Protein AF-A0A511J8F6-F1 (afdb_monomer)

Structure (mmCIF, N/CA/C/O backbone):
data_AF-A0A511J8F6-F1
#
_entry.id   AF-A0A511J8F6-F1
#
loop_
_atom_site.group_PDB
_atom_site.id
_atom_site.type_symbol
_atom_site.label_atom_id
_atom_site.label_alt_id
_atom_site.label_comp_id
_atom_site.label_asym_id
_atom_site.label_entity_id
_atom_site.label_seq_id
_atom_site.pdbx_PDB_ins_code
_atom_site.Cartn_x
_atom_site.Cartn_y
_atom_site.Cartn_z
_atom_site.occupancy
_atom_site.B_iso_or_equiv
_atom_site.auth_seq_id
_atom_site.auth_comp_id
_atom_site.auth_asym_id
_atom_site.auth_atom_id
_atom_site.pdbx_PDB_model_num
ATOM 1 N N . MET A 1 1 ? -15.515 4.025 12.136 1.00 86.12 1 MET A N 1
ATOM 2 C CA . MET A 1 1 ? -15.055 2.941 11.251 1.00 86.12 1 MET A CA 1
ATOM 3 C C . MET A 1 1 ? -13.794 3.405 10.542 1.00 86.12 1 MET A C 1
ATOM 5 O O . MET A 1 1 ? -13.725 4.585 10.221 1.00 86.12 1 MET A O 1
ATOM 9 N N . LEU A 1 2 ? -12.827 2.516 10.337 1.00 92.25 2 LEU A N 1
ATOM 10 C CA . LEU A 1 2 ? -11.673 2.694 9.448 1.00 92.25 2 LEU A CA 1
ATOM 11 C C . LEU A 1 2 ? -11.757 1.594 8.389 1.00 92.25 2 LEU A C 1
ATOM 13 O O . LEU A 1 2 ? -12.014 0.447 8.757 1.00 92.25 2 LEU A O 1
ATOM 17 N N . SER A 1 3 ? -11.503 1.939 7.130 1.00 95.31 3 SER A N 1
ATOM 18 C CA . SER A 1 3 ? -11.359 0.979 6.032 1.00 95.31 3 SER A CA 1
ATOM 19 C C . SER A 1 3 ? -10.004 1.189 5.370 1.00 95.31 3 SER A C 1
ATOM 21 O O . SER A 1 3 ? -9.619 2.326 5.103 1.00 95.31 3 SER A O 1
ATOM 23 N N . ALA A 1 4 ? -9.272 0.117 5.098 1.00 97.75 4 ALA A N 1
ATOM 24 C CA . ALA A 1 4 ? -7.978 0.180 4.443 1.00 97.75 4 ALA A CA 1
ATOM 25 C C . ALA A 1 4 ? -7.857 -0.888 3.356 1.00 97.75 4 ALA A C 1
ATOM 27 O O . ALA A 1 4 ? -8.211 -2.044 3.581 1.00 97.75 4 ALA A O 1
ATOM 28 N N . ALA A 1 5 ? -7.321 -0.509 2.199 1.00 98.56 5 ALA A N 1
ATOM 29 C CA . ALA A 1 5 ? -6.838 -1.435 1.185 1.00 98.56 5 ALA A CA 1
ATOM 30 C C . ALA A 1 5 ? -5.323 -1.587 1.332 1.00 98.56 5 ALA A C 1
ATOM 32 O O . ALA A 1 5 ? -4.606 -0.589 1.372 1.00 98.56 5 ALA A O 1
ATOM 33 N N . LEU A 1 6 ? -4.843 -2.823 1.398 1.00 98.75 6 LEU A N 1
ATOM 34 C CA . LEU A 1 6 ? -3.432 -3.170 1.316 1.00 98.75 6 LEU A CA 1
ATOM 35 C C . LEU A 1 6 ? -3.162 -3.537 -0.139 1.00 98.75 6 LEU A C 1
ATOM 37 O O . LEU A 1 6 ? -3.801 -4.451 -0.667 1.00 98.75 6 LEU A O 1
ATOM 41 N N . VAL A 1 7 ? -2.263 -2.809 -0.797 1.00 98.69 7 VAL A N 1
ATOM 42 C CA . VAL A 1 7 ? -1.955 -3.025 -2.215 1.00 98.69 7 VAL A CA 1
ATOM 43 C C . VAL A 1 7 ? -0.445 -3.098 -2.447 1.00 98.69 7 VAL A C 1
ATOM 45 O O . VAL A 1 7 ? 0.303 -2.342 -1.828 1.00 98.69 7 VAL A O 1
ATOM 48 N N . PRO A 1 8 ? 0.033 -3.964 -3.351 1.00 98.25 8 PRO A N 1
ATOM 49 C CA . PRO A 1 8 ? 1.450 -4.011 -3.698 1.00 98.25 8 PRO A CA 1
ATOM 50 C C . PRO A 1 8 ? 1.924 -2.725 -4.392 1.00 98.25 8 PRO A C 1
ATOM 52 O O . PRO A 1 8 ? 1.169 -2.076 -5.112 1.00 98.25 8 PRO A O 1
ATOM 55 N N . ASP A 1 9 ? 3.206 -2.399 -4.251 1.00 97.56 9 ASP A N 1
ATOM 56 C CA . ASP A 1 9 ? 3.873 -1.257 -4.898 1.00 97.56 9 ASP A CA 1
ATOM 57 C C . ASP A 1 9 ? 4.414 -1.556 -6.311 1.00 97.56 9 ASP A C 1
ATOM 59 O O . ASP A 1 9 ? 5.066 -0.712 -6.928 1.00 97.56 9 ASP A O 1
ATOM 63 N N . THR A 1 10 ? 4.162 -2.754 -6.844 1.00 97.25 10 THR A N 1
ATOM 64 C CA . THR A 1 10 ? 4.703 -3.173 -8.142 1.00 97.25 10 THR A CA 1
ATOM 65 C C . THR A 1 10 ? 4.011 -2.481 -9.316 1.00 97.25 10 THR A C 1
ATOM 67 O O . THR A 1 10 ? 2.787 -2.493 -9.453 1.00 97.25 10 THR A O 1
ATOM 70 N N . ALA A 1 11 ? 4.810 -1.953 -10.246 1.00 97.50 11 ALA A N 1
ATOM 71 C CA . ALA A 1 11 ? 4.315 -1.381 -11.497 1.00 97.50 11 ALA A CA 1
ATOM 72 C C . ALA A 1 11 ? 3.522 -2.399 -12.343 1.00 97.50 11 ALA A C 1
ATOM 74 O O . ALA A 1 11 ? 2.705 -2.004 -13.169 1.00 97.50 11 ALA A O 1
ATOM 75 N N . LEU A 1 12 ? 3.699 -3.709 -12.119 1.00 96.88 12 LEU A N 1
ATOM 76 C CA . LEU A 1 12 ? 2.975 -4.771 -12.831 1.00 96.88 12 LEU A CA 1
ATOM 77 C C . LEU A 1 12 ? 1.450 -4.730 -12.622 1.00 96.88 12 LEU A C 1
ATOM 79 O O . LEU A 1 12 ? 0.716 -5.354 -13.393 1.00 96.88 12 LEU A O 1
ATOM 83 N N . LEU A 1 13 ? 0.968 -3.986 -11.619 1.00 97.69 13 LEU A N 1
ATOM 84 C CA . LEU A 1 13 ? -0.462 -3.736 -11.429 1.00 97.69 13 LEU A CA 1
ATOM 85 C C . LEU A 1 13 ? -1.040 -2.740 -12.441 1.00 97.69 13 LEU A C 1
ATOM 87 O O . LEU A 1 13 ? -2.256 -2.641 -12.546 1.00 97.69 13 LEU A O 1
ATOM 91 N N . VAL A 1 14 ? -0.218 -2.022 -13.208 1.00 97.75 14 VAL A N 1
ATOM 92 C CA . VAL A 1 14 ? -0.706 -1.098 -14.238 1.00 97.75 14 VAL A CA 1
ATOM 93 C C . VAL A 1 14 ? -0.736 -1.811 -15.597 1.00 97.75 14 VAL A C 1
ATOM 95 O O . VAL A 1 14 ? 0.288 -2.347 -16.038 1.00 97.75 14 VAL A O 1
ATOM 98 N N . PRO A 1 15 ? -1.894 -1.851 -16.290 1.00 95.94 15 PRO A N 1
ATOM 99 C CA . PRO A 1 15 ? -1.992 -2.452 -17.617 1.00 95.94 15 PRO A CA 1
ATOM 100 C C . PRO A 1 15 ? -0.935 -1.902 -18.587 1.00 95.94 15 PRO A C 1
ATOM 102 O O . PRO A 1 15 ? -0.678 -0.701 -18.618 1.00 95.94 15 PRO A O 1
ATOM 105 N N . GLY A 1 16 ? -0.333 -2.776 -19.396 1.00 94.94 16 GLY A N 1
ATOM 106 C CA . GLY A 1 16 ? 0.710 -2.427 -20.374 1.00 94.94 16 GLY A CA 1
ATOM 107 C C . GLY A 1 16 ? 2.152 -2.506 -19.853 1.00 94.94 16 GLY A C 1
ATOM 108 O O . GLY A 1 16 ? 3.064 -2.687 -20.655 1.00 94.94 16 GLY A O 1
ATOM 109 N N . VAL A 1 17 ? 2.385 -2.487 -18.532 1.00 96.06 17 VAL A N 1
ATOM 110 C CA . VAL A 1 17 ? 3.753 -2.527 -17.965 1.00 96.06 17 VAL A CA 1
ATOM 111 C C . VAL A 1 17 ? 4.503 -3.823 -18.294 1.00 96.06 17 VAL A C 1
ATOM 113 O O . VAL A 1 17 ? 5.703 -3.792 -18.545 1.00 96.06 17 VAL A O 1
ATOM 116 N N . SER A 1 18 ? 3.809 -4.964 -18.344 1.00 93.31 18 SER A N 1
ATOM 117 C CA . SER A 1 18 ? 4.392 -6.260 -18.746 1.00 93.31 18 SER A CA 1
ATOM 118 C C . SER A 1 18 ? 4.279 -6.542 -20.256 1.00 93.31 18 SER A C 1
ATOM 120 O O . SER A 1 18 ? 4.495 -7.669 -20.712 1.00 93.31 18 SER A O 1
ATOM 122 N N . GLY A 1 19 ? 3.980 -5.514 -21.059 1.00 91.31 19 GLY A N 1
ATOM 123 C CA . GLY A 1 19 ? 3.779 -5.640 -22.499 1.00 91.31 19 GLY A CA 1
ATOM 124 C C . GLY A 1 19 ? 2.551 -6.490 -22.829 1.00 91.31 19 GLY A C 1
ATOM 125 O O . GLY A 1 19 ? 1.468 -6.263 -22.296 1.00 91.31 19 GLY A O 1
ATOM 126 N N . ALA A 1 20 ? 2.717 -7.465 -23.729 1.00 86.38 20 ALA A N 1
ATOM 127 C CA . ALA A 1 20 ? 1.633 -8.362 -24.142 1.00 86.38 20 ALA A CA 1
ATOM 128 C C . ALA A 1 20 ? 1.289 -9.433 -23.090 1.00 86.38 20 ALA A C 1
ATOM 130 O O . ALA A 1 20 ? 0.185 -9.975 -23.104 1.00 86.38 20 ALA A O 1
ATOM 131 N N . ALA A 1 21 ? 2.223 -9.756 -22.191 1.00 85.00 21 ALA A N 1
ATOM 132 C CA . ALA A 1 21 ? 1.951 -10.644 -21.070 1.00 85.00 21 ALA A CA 1
ATOM 133 C C . ALA A 1 21 ? 1.271 -9.852 -19.946 1.00 85.00 21 ALA A C 1
ATOM 135 O O . ALA A 1 21 ? 1.617 -8.703 -19.707 1.00 85.00 21 ALA A O 1
ATOM 136 N N . SER A 1 22 ? 0.337 -10.470 -19.219 1.00 86.38 22 SER A N 1
ATOM 137 C CA . SER A 1 22 ? -0.228 -9.892 -17.992 1.00 86.38 22 SER A CA 1
ATOM 138 C C . SER A 1 22 ? 0.291 -10.667 -16.783 1.00 86.38 22 SER A C 1
ATOM 140 O O . SER A 1 22 ? -0.457 -11.414 -16.157 1.00 86.38 22 SER A O 1
ATOM 142 N N . ALA A 1 23 ? 1.580 -10.496 -16.471 1.00 90.25 23 ALA A N 1
ATOM 143 C CA . ALA A 1 23 ? 2.304 -11.302 -15.477 1.00 90.25 23 ALA A CA 1
ATOM 144 C C . ALA A 1 23 ? 1.718 -11.244 -14.050 1.00 90.25 23 ALA A C 1
ATOM 146 O O . ALA A 1 23 ? 1.951 -12.153 -13.265 1.00 90.25 23 ALA A O 1
ATOM 147 N N . ALA A 1 24 ? 0.948 -10.197 -13.733 1.00 95.38 24 ALA A N 1
ATOM 148 C CA . ALA A 1 24 ? 0.309 -9.980 -12.434 1.00 95.38 24 ALA A CA 1
ATOM 149 C C . ALA A 1 24 ? -1.211 -9.739 -12.573 1.00 95.38 24 ALA A C 1
ATOM 151 O O . ALA A 1 24 ? -1.767 -8.877 -11.895 1.00 95.38 24 ALA A O 1
ATOM 152 N N . ALA A 1 25 ? -1.882 -10.426 -13.511 1.00 95.44 25 ALA A N 1
ATOM 153 C CA . ALA A 1 25 ? -3.313 -10.218 -13.782 1.00 95.44 25 ALA A CA 1
ATOM 154 C C . ALA A 1 25 ? -4.187 -10.413 -12.531 1.00 95.44 25 ALA A C 1
ATOM 156 O O . ALA A 1 25 ? -4.994 -9.542 -12.204 1.00 95.44 25 ALA A O 1
ATOM 157 N N . ASP A 1 26 ? -3.983 -11.527 -11.828 1.00 96.44 26 ASP A N 1
ATOM 158 C CA . ASP A 1 26 ? -4.778 -11.912 -10.659 1.00 96.44 26 ASP A CA 1
ATOM 159 C C . ASP A 1 26 ? -4.472 -11.011 -9.457 1.00 96.44 26 ASP A C 1
ATOM 161 O O . ASP A 1 26 ? -5.385 -10.552 -8.762 1.00 96.44 26 ASP A O 1
ATOM 165 N N . LEU A 1 27 ? -3.194 -10.669 -9.260 1.00 97.69 27 LEU A N 1
ATOM 166 C CA . LEU A 1 27 ? -2.770 -9.697 -8.257 1.00 97.69 27 LEU A CA 1
ATOM 167 C C . LEU A 1 27 ? -3.390 -8.312 -8.504 1.00 97.69 27 LEU A C 1
ATOM 169 O O . LEU A 1 27 ? -3.915 -7.704 -7.573 1.00 97.69 27 LEU A O 1
ATOM 173 N N . ARG A 1 28 ? -3.400 -7.831 -9.757 1.00 97.81 28 ARG A N 1
ATOM 174 C CA . ARG A 1 28 ? -4.054 -6.569 -10.149 1.00 97.81 28 ARG A CA 1
ATOM 175 C C . ARG A 1 28 ? -5.551 -6.606 -9.872 1.00 97.81 28 ARG A C 1
ATOM 177 O O . ARG A 1 28 ? -6.076 -5.668 -9.278 1.00 97.81 28 ARG A O 1
ATOM 184 N N . ALA A 1 29 ? -6.230 -7.680 -10.273 1.00 97.75 29 ALA A N 1
ATOM 185 C CA . ALA A 1 29 ? -7.664 -7.835 -10.046 1.00 97.75 29 ALA A CA 1
ATOM 186 C C . ALA A 1 29 ? -8.007 -7.799 -8.548 1.00 97.75 29 ALA A C 1
ATOM 188 O O . ALA A 1 29 ? -8.951 -7.117 -8.149 1.00 97.75 29 ALA A O 1
ATOM 189 N N . ALA A 1 30 ? -7.211 -8.463 -7.706 1.00 98.00 30 ALA A N 1
ATOM 190 C CA . ALA A 1 30 ? -7.412 -8.425 -6.261 1.00 98.00 30 ALA A CA 1
ATOM 191 C C . ALA A 1 30 ? -7.067 -7.073 -5.631 1.00 98.00 30 ALA A C 1
ATOM 193 O O . ALA A 1 30 ? -7.789 -6.635 -4.741 1.00 98.00 30 ALA A O 1
ATOM 194 N N . ALA A 1 31 ? -6.018 -6.387 -6.095 1.00 98.50 31 ALA A N 1
ATOM 195 C CA . ALA A 1 31 ? -5.684 -5.049 -5.609 1.00 98.50 31 ALA A CA 1
ATOM 196 C C . ALA A 1 31 ? -6.812 -4.058 -5.921 1.00 98.50 31 ALA A C 1
ATOM 198 O O . ALA A 1 31 ? -7.248 -3.311 -5.048 1.00 98.50 31 ALA A O 1
ATOM 199 N N . LEU A 1 32 ? -7.357 -4.114 -7.138 1.00 98.19 32 LEU A N 1
ATOM 200 C CA . LEU A 1 32 ? -8.510 -3.311 -7.529 1.00 98.19 32 LEU A CA 1
ATOM 201 C C . LEU A 1 32 ? -9.757 -3.641 -6.699 1.00 98.19 32 LEU A C 1
ATOM 203 O O . LEU A 1 32 ? -10.463 -2.731 -6.263 1.00 98.19 32 LEU A O 1
ATOM 207 N N . ALA A 1 33 ? -10.033 -4.928 -6.467 1.00 97.31 33 ALA A N 1
ATOM 208 C CA . ALA A 1 33 ? -11.146 -5.353 -5.623 1.00 97.31 33 ALA A CA 1
ATOM 209 C C . ALA A 1 33 ? -10.994 -4.824 -4.188 1.00 97.31 33 ALA A C 1
ATOM 211 O O . ALA A 1 33 ? -11.945 -4.265 -3.648 1.00 97.31 33 ALA A O 1
ATOM 212 N N . ALA A 1 34 ? -9.793 -4.909 -3.611 1.00 97.62 34 ALA A N 1
ATOM 213 C CA . ALA A 1 34 ? -9.499 -4.379 -2.284 1.00 97.62 34 ALA A CA 1
ATOM 214 C C . ALA A 1 34 ? -9.723 -2.860 -2.197 1.00 97.62 34 ALA A C 1
ATOM 216 O O . ALA A 1 34 ? -10.378 -2.392 -1.266 1.00 97.62 34 ALA A O 1
ATOM 217 N N . VAL A 1 35 ? -9.251 -2.092 -3.188 1.00 97.56 35 VAL A N 1
ATOM 218 C CA . VAL A 1 35 ? -9.487 -0.638 -3.255 1.00 97.56 35 VAL A CA 1
ATOM 219 C C . VAL A 1 35 ? -10.983 -0.327 -3.341 1.00 97.56 35 VAL A C 1
ATOM 221 O O . VAL A 1 35 ? -11.481 0.495 -2.572 1.00 97.56 35 VAL A O 1
ATOM 224 N N . ARG A 1 36 ? -11.730 -1.015 -4.215 1.00 95.62 36 ARG A N 1
ATOM 225 C CA . ARG A 1 36 ? -13.188 -0.833 -4.337 1.00 95.62 36 ARG A CA 1
ATOM 226 C C . ARG A 1 36 ? -13.909 -1.129 -3.024 1.00 95.62 36 ARG A C 1
ATOM 228 O O . ARG A 1 36 ? -14.751 -0.335 -2.610 1.00 95.62 36 ARG A O 1
ATOM 235 N N . THR A 1 37 ? -13.560 -2.225 -2.356 1.00 93.62 37 THR A N 1
ATOM 236 C CA . THR A 1 37 ? -14.131 -2.592 -1.054 1.00 93.62 37 THR A CA 1
ATOM 237 C C . THR A 1 37 ? -13.821 -1.538 0.008 1.00 93.62 37 THR A C 1
ATOM 239 O O . THR A 1 37 ? -14.732 -1.087 0.699 1.00 93.62 37 THR A O 1
ATOM 242 N N . ALA A 1 38 ? -12.573 -1.072 0.110 1.00 94.25 38 ALA A N 1
ATOM 243 C CA . ALA A 1 38 ? -12.190 -0.071 1.106 1.00 94.25 38 ALA A CA 1
ATOM 244 C C . ALA A 1 38 ? -12.919 1.270 0.911 1.00 94.25 38 ALA A C 1
ATOM 246 O O . ALA A 1 38 ? -13.361 1.873 1.890 1.00 94.25 38 ALA A O 1
ATOM 247 N N . ILE A 1 39 ? -13.088 1.713 -0.340 1.00 92.25 39 ILE A N 1
ATOM 248 C CA . ILE A 1 39 ? -13.770 2.973 -0.675 1.00 92.25 39 ILE A CA 1
ATOM 249 C C . ILE A 1 39 ? -15.276 2.887 -0.426 1.00 92.25 39 ILE A C 1
ATOM 251 O O . ILE A 1 39 ? -15.853 3.834 0.113 1.00 92.25 39 ILE A O 1
ATOM 255 N N . ARG A 1 40 ? -15.917 1.764 -0.783 1.00 88.12 40 ARG A N 1
ATOM 256 C CA . ARG A 1 40 ? -17.343 1.520 -0.490 1.00 88.12 40 ARG A CA 1
ATOM 257 C C . ARG A 1 40 ? -17.588 1.404 1.015 1.00 88.12 40 ARG A C 1
ATOM 259 O O . ARG A 1 40 ? -18.595 1.904 1.518 1.00 88.12 40 ARG A O 1
ATOM 266 N N . GLY A 1 41 ? -16.628 0.853 1.754 1.00 82.75 41 GLY A N 1
ATOM 267 C CA . GLY A 1 41 ? -16.793 0.517 3.163 1.00 82.75 41 GLY A CA 1
ATOM 268 C C . GLY A 1 41 ? -17.768 -0.650 3.339 1.00 82.75 41 GLY A C 1
ATOM 269 O O . GLY A 1 41 ? -17.984 -1.434 2.421 1.00 82.75 41 GLY A O 1
ATOM 270 N N . SER A 1 42 ? -18.378 -0.754 4.519 1.00 62.44 42 SER A N 1
ATOM 271 C CA . SER A 1 42 ? -19.343 -1.808 4.865 1.00 62.44 42 SER A CA 1
ATOM 272 C C . SER A 1 42 ? -20.759 -1.565 4.323 1.00 62.44 42 SER A C 1
ATOM 274 O O . SER A 1 42 ? -21.706 -2.165 4.825 1.00 62.44 42 SER A O 1
ATOM 276 N N . ASP A 1 43 ? -20.945 -0.635 3.384 1.00 60.34 43 ASP A N 1
ATOM 277 C CA . ASP A 1 43 ? -22.276 -0.334 2.863 1.00 60.34 43 ASP A CA 1
ATOM 278 C C . ASP A 1 43 ? -22.696 -1.457 1.901 1.00 60.34 43 ASP A C 1
ATOM 280 O O . ASP A 1 43 ? -22.292 -1.504 0.740 1.00 60.34 43 ASP A O 1
ATOM 284 N N . GLU A 1 44 ? -23.472 -2.413 2.417 1.00 52.00 44 GLU A N 1
ATOM 285 C CA . GLU A 1 44 ? -23.946 -3.611 1.704 1.00 52.00 44 GLU A CA 1
ATOM 286 C C . GLU A 1 44 ? -24.873 -3.291 0.519 1.00 52.00 44 GLU A C 1
ATOM 288 O O . GLU A 1 44 ? -25.240 -4.181 -0.251 1.00 52.00 44 GLU A O 1
ATOM 293 N N . ARG A 1 45 ? -25.242 -2.020 0.320 1.00 53.03 45 ARG A N 1
ATOM 294 C CA . ARG A 1 45 ? -26.007 -1.544 -0.840 1.00 53.03 45 ARG A CA 1
ATOM 295 C C . ARG A 1 45 ? -25.107 -1.417 -2.071 1.00 53.03 45 ARG A C 1
ATOM 297 O O . ARG A 1 45 ? -24.991 -0.359 -2.678 1.00 53.03 45 ARG A O 1
ATOM 304 N N . ALA A 1 46 ? -24.455 -2.512 -2.441 1.00 48.88 46 ALA A N 1
ATOM 305 C CA . ALA A 1 46 ? -23.660 -2.613 -3.653 1.00 48.88 46 ALA A CA 1
ATOM 306 C C . ALA A 1 46 ? -24.582 -2.762 -4.877 1.00 48.88 46 ALA A C 1
ATOM 308 O O . ALA A 1 46 ? -24.897 -3.871 -5.302 1.00 48.88 46 ALA A O 1
ATOM 309 N N . SER A 1 47 ? -25.020 -1.644 -5.453 1.00 56.25 47 SER A N 1
ATOM 310 C CA . SER A 1 47 ? -25.338 -1.585 -6.883 1.00 56.25 47 SER A CA 1
ATOM 311 C C . SER A 1 47 ? -24.047 -1.327 -7.676 1.00 56.25 47 SER A C 1
ATOM 313 O O . SER A 1 47 ? -23.101 -0.728 -7.167 1.00 56.25 47 SER A O 1
ATOM 315 N N . ASP A 1 48 ? -23.992 -1.772 -8.934 1.00 60.09 48 ASP A N 1
ATOM 316 C CA . ASP A 1 48 ? -22.891 -1.506 -9.885 1.00 60.09 48 ASP A CA 1
ATOM 317 C C . ASP A 1 48 ? -22.788 -0.023 -10.311 1.00 60.09 48 ASP A C 1
ATOM 319 O O . ASP A 1 48 ? -22.084 0.314 -11.266 1.00 60.09 48 ASP A O 1
ATOM 323 N N . GLU A 1 49 ? -23.490 0.883 -9.627 1.00 60.44 49 GLU A N 1
ATOM 324 C CA . GLU A 1 49 ? -23.424 2.303 -9.940 1.00 60.44 49 GLU A CA 1
ATOM 325 C C . GLU A 1 49 ? -22.069 2.902 -9.523 1.00 60.44 49 GLU A C 1
ATOM 327 O O . GLU A 1 49 ? -21.454 2.464 -8.541 1.00 60.44 49 GLU A O 1
ATOM 332 N N . PRO A 1 50 ? -21.568 3.900 -10.277 1.00 59.69 50 PRO A N 1
ATOM 333 C CA . PRO A 1 50 ? -20.386 4.656 -9.889 1.00 59.69 50 PRO A CA 1
ATOM 334 C C . PRO A 1 50 ? -20.557 5.191 -8.466 1.00 59.69 50 PRO A C 1
ATOM 336 O O . PRO A 1 50 ? -21.614 5.723 -8.130 1.00 59.69 50 PRO A O 1
ATOM 339 N N . ILE A 1 51 ? -19.515 5.071 -7.639 1.00 60.53 51 ILE A N 1
ATOM 340 C CA . ILE A 1 51 ? -19.491 5.655 -6.294 1.00 60.53 51 ILE A CA 1
ATOM 341 C C . ILE A 1 51 ? -19.448 7.172 -6.490 1.00 60.53 51 ILE A C 1
ATOM 343 O O . ILE A 1 51 ? -18.377 7.752 -6.661 1.00 60.53 51 ILE A O 1
ATOM 347 N N . ALA A 1 52 ? -20.619 7.803 -6.577 1.00 53.41 52 ALA A N 1
ATOM 348 C CA . ALA A 1 52 ? -20.719 9.237 -6.772 1.00 53.41 52 ALA A CA 1
ATOM 349 C C . ALA A 1 52 ? -19.990 9.961 -5.631 1.00 53.41 52 ALA A C 1
ATOM 351 O O . ALA A 1 52 ? -20.036 9.533 -4.476 1.00 53.41 52 ALA A O 1
ATOM 352 N N . ALA A 1 53 ? -19.363 11.092 -5.960 1.00 52.38 53 ALA A N 1
ATOM 353 C CA . ALA A 1 53 ? -18.666 12.010 -5.051 1.00 52.38 53 ALA A CA 1
ATOM 354 C C . ALA A 1 53 ? -19.557 12.623 -3.944 1.00 52.38 53 ALA A C 1
ATOM 356 O O . ALA A 1 53 ? -19.165 13.581 -3.292 1.00 52.38 53 ALA A O 1
ATOM 357 N N . GLU A 1 54 ? -20.765 12.094 -3.757 1.00 51.78 54 GLU A N 1
ATOM 358 C CA . GLU A 1 54 ? -21.763 12.537 -2.788 1.00 51.78 54 GLU A CA 1
ATOM 359 C C . GLU A 1 54 ? -21.423 12.094 -1.355 1.00 51.78 54 GLU A C 1
ATOM 361 O O . GLU A 1 54 ? -22.044 12.545 -0.397 1.00 51.78 54 GLU A O 1
ATOM 366 N N . VAL A 1 55 ? -20.415 11.231 -1.188 1.00 57.97 55 VAL A N 1
ATOM 367 C CA . VAL A 1 55 ? -19.901 10.859 0.129 1.00 57.97 55 VAL A CA 1
ATOM 368 C C . VAL A 1 55 ? -18.682 11.721 0.451 1.00 57.97 55 VAL A C 1
ATOM 370 O O . VAL A 1 55 ? -17.658 11.596 -0.221 1.00 57.97 55 VAL A O 1
ATOM 373 N N . ASP A 1 56 ? -18.775 12.534 1.510 1.00 68.81 56 ASP A N 1
ATOM 374 C CA . ASP A 1 56 ? -17.674 13.290 2.138 1.00 68.81 56 ASP A CA 1
ATOM 375 C C . ASP A 1 56 ? -16.607 12.338 2.720 1.00 68.81 56 ASP A C 1
ATOM 377 O O . ASP A 1 56 ? -16.407 12.200 3.929 1.00 68.81 56 ASP A O 1
ATOM 381 N N . ARG A 1 57 ? -15.932 11.596 1.844 1.00 80.00 57 ARG A N 1
ATOM 382 C CA . ARG A 1 57 ? -14.831 10.694 2.169 1.00 80.00 57 ARG A CA 1
ATOM 383 C C . ARG A 1 57 ? -13.563 11.235 1.535 1.00 80.00 57 ARG A C 1
ATOM 385 O O . ARG A 1 57 ? -13.533 11.615 0.368 1.00 80.00 57 ARG A O 1
ATOM 392 N N . THR A 1 58 ? -12.499 11.234 2.325 1.00 87.00 58 THR A N 1
ATOM 393 C CA . THR A 1 58 ? -11.143 11.476 1.840 1.00 87.00 58 THR A CA 1
ATOM 394 C C . THR A 1 58 ? -10.402 10.150 1.835 1.00 87.00 58 THR A C 1
ATOM 396 O O . THR A 1 58 ? -10.335 9.472 2.863 1.00 87.00 58 THR A O 1
ATOM 399 N N . VAL A 1 59 ? -9.841 9.790 0.684 1.00 93.38 59 VAL A N 1
ATOM 400 C CA . VAL A 1 59 ? -8.898 8.678 0.568 1.00 93.38 59 VAL A CA 1
ATOM 401 C C . VAL A 1 59 ? -7.498 9.196 0.875 1.00 93.38 59 VAL A C 1
ATOM 403 O O . VAL A 1 59 ? -7.059 10.197 0.308 1.00 93.38 59 VAL A O 1
ATOM 406 N N . VAL A 1 60 ? -6.783 8.504 1.757 1.00 96.25 60 VAL A N 1
ATOM 407 C CA . VAL A 1 60 ? -5.372 8.771 2.043 1.00 96.25 60 VAL A CA 1
ATOM 408 C C . VAL A 1 60 ? -4.529 7.639 1.470 1.00 96.25 60 VAL A C 1
ATOM 410 O O . VAL A 1 60 ? -4.613 6.499 1.927 1.00 96.25 60 VAL A O 1
ATOM 413 N N . VAL A 1 61 ? -3.701 7.948 0.478 1.00 98.25 61 VAL A N 1
ATOM 414 C CA . VAL A 1 61 ? -2.675 7.030 -0.029 1.00 98.25 61 VAL A CA 1
ATOM 415 C C . VAL A 1 61 ? -1.447 7.148 0.865 1.00 98.25 61 VAL A C 1
ATOM 417 O O . VAL A 1 61 ? -0.925 8.245 1.043 1.00 98.25 61 VAL A O 1
ATOM 420 N N . VAL A 1 62 ? -0.978 6.028 1.407 1.00 98.62 62 VAL A N 1
ATOM 421 C CA . VAL A 1 62 ? 0.264 5.936 2.182 1.00 98.62 62 VAL A CA 1
ATOM 422 C C . VAL A 1 62 ? 1.184 4.960 1.468 1.00 98.62 62 VAL A C 1
ATOM 424 O O . VAL A 1 62 ? 0.884 3.770 1.399 1.00 98.62 62 VAL A O 1
ATOM 427 N N . ALA A 1 63 ? 2.290 5.456 0.923 1.00 98.56 63 ALA A N 1
ATOM 428 C CA . ALA A 1 63 ? 3.154 4.688 0.036 1.00 98.56 63 ALA A CA 1
ATOM 429 C C . ALA A 1 63 ? 4.645 4.900 0.346 1.00 98.56 63 ALA A C 1
ATOM 431 O O . ALA A 1 63 ? 5.021 5.935 0.902 1.00 98.56 63 ALA A O 1
ATOM 432 N N . PRO A 1 64 ? 5.525 3.948 -0.014 1.00 98.12 64 PRO A N 1
ATOM 433 C CA . PRO A 1 64 ? 6.960 4.189 -0.013 1.00 98.12 64 PRO A CA 1
ATOM 434 C C . PRO A 1 64 ? 7.321 5.257 -1.060 1.00 98.12 64 PRO A C 1
ATOM 436 O O . PRO A 1 64 ? 6.792 5.268 -2.175 1.00 98.12 64 PRO A O 1
ATOM 439 N N . GLY A 1 65 ? 8.218 6.161 -0.672 1.00 96.81 65 GLY A N 1
ATOM 440 C CA . GLY A 1 65 ? 8.756 7.242 -1.494 1.00 96.81 65 GLY A CA 1
ATOM 441 C C . GLY A 1 65 ? 10.073 6.865 -2.178 1.00 96.81 65 GLY A C 1
ATOM 442 O O . GLY A 1 65 ? 10.259 5.730 -2.619 1.00 96.81 65 GLY A O 1
ATOM 443 N N . ASP A 1 66 ? 11.004 7.815 -2.280 1.00 95.12 66 ASP A N 1
ATOM 444 C CA . ASP A 1 66 ? 12.339 7.565 -2.834 1.00 95.12 66 ASP A CA 1
ATOM 445 C C . ASP A 1 66 ? 13.235 6.870 -1.789 1.00 95.12 66 ASP A C 1
ATOM 447 O O . ASP A 1 66 ? 13.634 7.505 -0.807 1.00 95.12 66 ASP A O 1
ATOM 451 N N . PRO A 1 67 ? 13.634 5.597 -1.987 1.00 92.31 67 PRO A N 1
ATOM 452 C CA . PRO A 1 67 ? 14.475 4.883 -1.027 1.00 92.31 67 PRO A CA 1
ATOM 453 C C . PRO A 1 67 ? 15.903 5.445 -0.932 1.00 92.31 67 PRO A C 1
ATOM 455 O O . PRO A 1 67 ? 16.650 5.060 -0.033 1.00 92.31 67 PRO A O 1
ATOM 458 N N . ARG A 1 68 ? 16.314 6.320 -1.863 1.00 92.56 68 ARG A N 1
ATOM 459 C CA . ARG A 1 68 ? 17.636 6.969 -1.881 1.00 92.56 68 ARG A CA 1
ATOM 460 C C . ARG A 1 68 ? 17.642 8.326 -1.184 1.00 92.56 68 ARG A C 1
ATOM 462 O O . ARG A 1 68 ? 18.720 8.878 -0.961 1.00 92.56 68 ARG A O 1
ATOM 469 N N . ALA A 1 69 ? 16.471 8.875 -0.876 1.00 94.19 69 ALA A N 1
ATOM 470 C CA . ALA A 1 69 ? 16.354 10.120 -0.139 1.00 94.19 69 ALA A CA 1
ATOM 471 C C . ALA A 1 69 ? 16.675 9.915 1.352 1.00 94.19 69 ALA A C 1
ATOM 473 O O . ALA A 1 69 ? 16.755 8.795 1.861 1.00 94.19 69 ALA A O 1
ATOM 474 N N . SER A 1 70 ? 16.871 11.022 2.067 1.00 94.31 70 SER A N 1
ATOM 475 C CA . SER A 1 70 ? 16.924 10.994 3.528 1.00 94.31 70 SER A CA 1
ATOM 476 C C . SER A 1 70 ? 15.589 10.512 4.090 1.00 94.31 70 SER A C 1
ATOM 478 O O . SER A 1 70 ? 14.543 10.874 3.557 1.00 94.31 70 SER A O 1
ATOM 480 N N . ALA A 1 71 ? 15.635 9.751 5.186 1.00 94.06 71 ALA A N 1
ATOM 481 C CA . ALA A 1 71 ? 14.433 9.273 5.857 1.00 94.06 71 ALA A CA 1
ATOM 482 C C . ALA A 1 71 ? 13.543 10.452 6.284 1.00 94.06 71 ALA A C 1
ATOM 484 O O . ALA A 1 71 ? 13.928 11.243 7.150 1.00 94.06 71 ALA A O 1
ATOM 485 N N . CYS A 1 72 ? 12.377 10.590 5.657 1.00 95.19 72 CYS A N 1
ATOM 486 C CA . CYS A 1 72 ? 11.382 11.598 6.005 1.00 95.19 72 CYS A CA 1
ATOM 487 C C . CYS A 1 72 ? 9.981 11.188 5.536 1.00 95.19 72 CYS A C 1
ATOM 489 O O . CYS A 1 72 ? 9.809 10.294 4.713 1.00 95.19 72 CYS A O 1
ATOM 491 N N . VAL A 1 73 ? 8.965 11.855 6.079 1.00 96.06 73 VAL A N 1
ATOM 492 C CA . VAL A 1 73 ? 7.583 11.746 5.606 1.00 96.06 73 VAL A CA 1
ATOM 493 C C . VAL A 1 73 ? 7.270 12.990 4.793 1.00 96.06 73 VAL A C 1
ATOM 495 O O . VAL A 1 73 ? 7.521 14.108 5.249 1.00 96.06 73 VAL A O 1
ATOM 498 N N . ARG A 1 74 ? 6.703 12.802 3.603 1.00 94.50 74 ARG A N 1
ATOM 499 C CA . ARG A 1 74 ? 6.34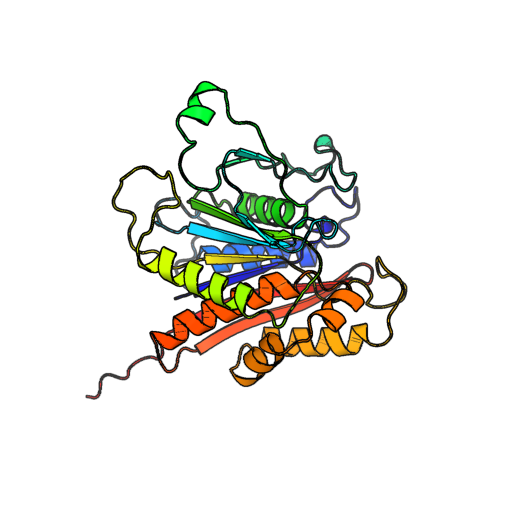1 13.883 2.693 1.00 94.50 74 ARG A CA 1
ATOM 500 C C . ARG A 1 74 ? 4.872 13.783 2.310 1.00 94.50 74 ARG A C 1
ATOM 502 O O . ARG A 1 74 ? 4.444 12.788 1.736 1.00 94.50 74 ARG A O 1
ATOM 509 N N . GLU A 1 75 ? 4.113 14.836 2.574 1.00 94.44 75 GLU A N 1
ATOM 510 C CA . GLU A 1 75 ? 2.776 14.990 1.999 1.00 94.44 75 GLU A CA 1
ATOM 511 C C . GLU A 1 75 ? 2.899 15.605 0.600 1.00 94.44 75 GLU A C 1
ATOM 513 O O . GLU A 1 75 ? 3.622 16.585 0.395 1.00 94.44 75 GLU A O 1
ATOM 518 N N . ARG A 1 76 ? 2.244 14.993 -0.388 1.00 92.75 76 ARG A N 1
ATOM 519 C CA . ARG A 1 76 ? 2.178 15.493 -1.764 1.00 92.75 76 ARG A CA 1
ATOM 520 C C . ARG A 1 76 ? 0.869 16.248 -1.959 1.00 92.75 76 ARG A C 1
ATOM 522 O O . ARG A 1 76 ? -0.204 15.715 -1.680 1.00 92.75 76 ARG A O 1
ATOM 529 N N . SER A 1 77 ? 0.970 17.459 -2.494 1.00 90.56 77 SER A N 1
ATOM 530 C CA . SER A 1 77 ? -0.163 18.316 -2.840 1.00 90.56 77 SER A CA 1
ATOM 531 C C . SER A 1 77 ? -0.015 18.893 -4.250 1.00 90.56 77 SER A C 1
ATOM 533 O O . SER A 1 77 ? 1.072 18.873 -4.837 1.00 90.56 77 SER A O 1
ATOM 535 N N . GLY A 1 78 ? -1.120 19.392 -4.799 1.00 90.19 78 GLY A N 1
ATOM 536 C CA . GLY A 1 78 ? -1.200 19.936 -6.152 1.00 90.19 78 GLY A CA 1
ATOM 537 C C . GLY A 1 78 ? -1.603 18.892 -7.194 1.00 90.19 78 GLY A C 1
ATOM 538 O O . GLY A 1 78 ? -2.238 17.884 -6.878 1.00 90.19 78 GLY A O 1
ATOM 539 N N . VAL A 1 79 ? -1.257 19.152 -8.457 1.00 93.19 79 VAL A N 1
ATOM 540 C CA . VAL A 1 79 ? -1.571 18.253 -9.577 1.00 93.19 79 VAL A CA 1
ATOM 541 C C . VAL A 1 79 ? -0.517 17.155 -9.670 1.00 93.19 79 VAL A C 1
ATOM 543 O O . VAL A 1 79 ? 0.662 17.429 -9.901 1.00 93.19 79 VAL A O 1
ATOM 546 N N . LEU A 1 80 ? -0.953 15.909 -9.504 1.00 95.69 80 LEU A N 1
ATOM 547 C CA . LEU A 1 80 ? -0.117 14.719 -9.560 1.00 95.69 80 LEU A CA 1
ATOM 548 C C . LEU A 1 80 ? -0.411 13.913 -10.821 1.00 95.69 80 LEU A C 1
ATOM 550 O O . LEU A 1 80 ? -1.558 13.563 -11.097 1.00 95.69 80 LEU A O 1
ATOM 554 N N . ARG A 1 81 ? 0.649 13.551 -11.537 1.00 97.56 81 ARG A N 1
ATOM 555 C CA . ARG A 1 81 ? 0.608 12.695 -12.722 1.00 97.56 81 ARG A CA 1
ATOM 556 C C . ARG A 1 81 ? 1.148 11.324 -12.392 1.00 97.56 81 ARG A C 1
ATOM 558 O O . ARG A 1 81 ? 2.346 11.189 -12.156 1.00 97.56 81 ARG A O 1
ATOM 565 N N . ALA A 1 82 ? 0.301 10.304 -12.438 1.00 97.81 82 ALA A N 1
ATOM 566 C CA . ALA A 1 82 ? 0.642 8.927 -12.071 1.00 97.81 82 ALA A CA 1
ATOM 567 C C . ALA A 1 82 ? 1.498 8.202 -13.138 1.00 97.81 82 ALA A C 1
ATOM 569 O O . ALA A 1 82 ? 1.167 7.109 -13.606 1.00 97.81 82 ALA A O 1
ATOM 570 N N . SER A 1 83 ? 2.578 8.839 -13.587 1.00 97.81 83 SER A N 1
ATOM 571 C CA . SER A 1 83 ? 3.481 8.315 -14.609 1.00 97.81 83 SER A CA 1
ATOM 572 C C . SER A 1 83 ? 4.421 7.260 -14.034 1.00 97.81 83 SER A C 1
ATOM 574 O O . SER A 1 83 ? 4.963 7.406 -12.941 1.00 97.81 83 SER A O 1
ATOM 576 N N . LEU A 1 84 ? 4.682 6.219 -14.826 1.00 98.00 84 LEU A N 1
ATOM 577 C CA . LEU A 1 84 ? 5.674 5.183 -14.526 1.00 98.00 84 LEU A CA 1
ATOM 578 C C . LEU A 1 84 ? 6.994 5.389 -15.291 1.00 98.00 84 LEU A C 1
ATOM 580 O O . LEU A 1 84 ? 7.879 4.530 -15.268 1.00 98.00 84 LEU A O 1
ATOM 584 N N . ALA A 1 85 ? 7.178 6.553 -15.923 1.00 96.62 85 ALA A N 1
ATOM 585 C CA . ALA A 1 85 ? 8.417 6.908 -16.610 1.00 96.62 85 ALA A CA 1
ATOM 586 C C . ALA A 1 85 ? 9.684 6.801 -15.729 1.00 96.62 85 ALA A C 1
ATOM 588 O O . ALA A 1 85 ? 10.709 6.365 -16.258 1.00 96.62 85 ALA A O 1
ATOM 589 N N . PRO A 1 86 ? 9.661 7.099 -14.407 1.00 94.31 86 PRO A N 1
ATOM 590 C CA . PRO A 1 86 ? 10.839 6.941 -13.546 1.00 94.31 86 PRO A CA 1
ATOM 591 C C . PRO A 1 86 ? 11.389 5.510 -13.454 1.00 94.31 86 PRO A C 1
ATOM 593 O O . PRO A 1 86 ? 12.567 5.333 -13.150 1.00 94.31 86 PRO A O 1
ATOM 596 N N . VAL A 1 87 ? 10.567 4.493 -13.740 1.00 94.62 87 VAL A N 1
ATOM 597 C CA . VAL A 1 87 ? 10.989 3.080 -13.822 1.00 94.62 87 VAL A CA 1
ATOM 598 C C . VAL A 1 87 ? 11.141 2.593 -15.262 1.00 94.62 87 VAL A C 1
ATOM 600 O O . VAL A 1 87 ? 11.184 1.395 -15.520 1.00 94.62 87 VAL A O 1
ATOM 603 N N . GLY A 1 88 ? 11.257 3.523 -16.211 1.00 96.50 88 GLY A N 1
ATOM 604 C CA . GLY A 1 88 ? 11.530 3.216 -17.610 1.00 96.50 88 GLY A CA 1
ATOM 605 C C . GLY A 1 88 ? 10.308 2.770 -18.409 1.00 96.50 88 GLY A C 1
ATOM 606 O O . GLY A 1 88 ? 10.489 2.177 -19.469 1.00 96.50 88 GLY A O 1
ATOM 607 N N . VAL A 1 89 ? 9.085 3.057 -17.942 1.00 97.06 89 VAL A N 1
ATOM 608 C CA . VAL A 1 89 ? 7.850 2.782 -18.692 1.00 97.06 89 VAL A CA 1
ATOM 609 C C . VAL A 1 89 ? 7.281 4.088 -19.260 1.00 97.06 89 VAL A C 1
ATOM 611 O O . VAL A 1 89 ? 6.675 4.860 -18.518 1.00 97.06 89 VAL A O 1
ATOM 614 N N . PRO A 1 90 ? 7.455 4.369 -20.565 1.00 96.94 90 PRO A N 1
ATOM 615 C CA . PRO A 1 90 ? 6.820 5.511 -21.210 1.00 96.94 90 PRO A CA 1
ATOM 616 C C . PRO A 1 90 ? 5.295 5.434 -21.124 1.00 96.94 90 PRO A C 1
ATOM 618 O O . PRO A 1 90 ? 4.709 4.375 -21.341 1.00 96.94 90 PRO A O 1
ATOM 621 N N . ASP A 1 91 ? 4.642 6.573 -20.910 1.00 97.25 91 ASP A N 1
ATOM 622 C CA . ASP A 1 91 ? 3.188 6.622 -20.697 1.00 97.25 91 ASP A CA 1
ATOM 623 C C . ASP A 1 91 ? 2.379 6.088 -21.884 1.00 97.25 91 ASP A C 1
ATOM 625 O O . ASP A 1 91 ? 1.335 5.474 -21.699 1.00 97.25 91 ASP A O 1
ATOM 629 N N . GLY A 1 92 ? 2.882 6.275 -23.109 1.00 96.69 92 GLY A N 1
ATOM 630 C CA . GLY A 1 92 ? 2.247 5.760 -24.325 1.00 96.69 92 GLY A CA 1
ATOM 631 C C . GLY A 1 92 ? 2.286 4.234 -24.467 1.00 96.69 92 GLY A C 1
ATOM 632 O O . GLY A 1 92 ? 1.657 3.709 -25.379 1.00 96.69 92 GLY A O 1
ATOM 633 N N . LEU A 1 93 ? 3.023 3.528 -23.600 1.00 95.94 93 LEU A N 1
ATOM 634 C CA . LEU A 1 93 ? 3.026 2.062 -23.537 1.00 95.94 93 LEU A CA 1
ATOM 635 C C . LEU A 1 93 ? 2.050 1.508 -22.493 1.00 95.94 93 LEU A C 1
ATOM 637 O O . LEU A 1 93 ? 1.838 0.296 -22.445 1.00 95.94 93 LEU A O 1
ATOM 641 N N . LEU A 1 94 ? 1.461 2.362 -21.655 1.00 96.62 94 LEU A N 1
ATOM 642 C CA . LEU A 1 94 ? 0.446 1.923 -20.709 1.00 96.62 94 LEU A CA 1
ATOM 643 C C . LEU A 1 94 ? -0.834 1.558 -21.468 1.00 96.62 94 LEU A C 1
ATOM 645 O O . LEU A 1 94 ? -1.220 2.203 -22.439 1.00 96.62 94 LEU A O 1
ATOM 649 N N . GLY A 1 95 ? -1.526 0.523 -20.999 1.00 94.19 95 GLY A N 1
ATOM 650 C CA . GLY A 1 95 ? -2.789 0.056 -21.578 1.00 94.19 95 GLY A CA 1
ATOM 651 C C . GLY A 1 95 ? -3.971 1.001 -21.331 1.00 94.19 95 GLY A C 1
ATOM 652 O O . GLY A 1 95 ? -5.086 0.698 -21.748 1.00 94.19 95 GLY A O 1
ATOM 653 N N . ARG A 1 96 ? -3.740 2.119 -20.634 1.00 94.94 96 ARG A N 1
ATOM 654 C CA . ARG A 1 96 ? -4.720 3.152 -20.291 1.00 94.94 96 ARG A CA 1
ATOM 655 C C . ARG A 1 96 ? -4.042 4.528 -20.204 1.00 94.94 96 ARG A C 1
ATOM 657 O O . ARG A 1 96 ? -2.828 4.579 -19.989 1.00 94.94 96 ARG A O 1
ATOM 664 N N . PRO A 1 97 ? -4.797 5.634 -20.325 1.00 97.31 97 PRO A N 1
ATOM 665 C CA . PRO A 1 97 ? -4.278 6.970 -20.046 1.00 97.31 97 PRO A CA 1
ATOM 666 C C . PRO A 1 97 ? -3.700 7.077 -18.630 1.00 97.31 97 PRO A C 1
ATOM 668 O O . PRO A 1 97 ? -4.196 6.437 -17.705 1.00 97.31 97 PRO A O 1
ATOM 671 N N . VAL A 1 98 ? -2.666 7.905 -18.463 1.00 97.81 98 VAL A N 1
ATOM 672 C CA . VAL A 1 98 ? -2.095 8.212 -17.145 1.00 97.81 98 VAL A CA 1
ATOM 673 C C . VAL A 1 98 ? -3.061 9.102 -16.360 1.00 97.81 98 VAL A C 1
ATOM 675 O O . VAL A 1 98 ? -3.375 10.189 -16.850 1.00 97.81 98 VAL A O 1
ATOM 678 N N . PRO A 1 99 ? -3.493 8.695 -15.152 1.00 97.25 99 PRO A N 1
ATOM 679 C CA . PRO A 1 99 ? -4.295 9.537 -14.279 1.00 97.25 99 PRO A CA 1
ATOM 680 C C . PRO A 1 99 ? -3.571 10.834 -13.922 1.00 97.25 99 PRO A C 1
ATOM 682 O O . PRO A 1 99 ? -2.387 10.829 -13.564 1.00 97.25 99 PRO A O 1
ATOM 685 N N . VAL A 1 100 ? -4.321 11.932 -13.977 1.00 96.12 100 VAL A N 1
ATOM 686 C CA . VAL A 1 100 ? -3.919 13.250 -13.484 1.00 96.12 100 VAL A CA 1
ATOM 687 C C . VAL A 1 100 ? -4.922 13.644 -12.410 1.00 96.12 100 VAL A C 1
ATOM 689 O O . VAL A 1 100 ? -6.109 13.794 -12.696 1.00 96.12 100 VAL A O 1
ATOM 692 N N . VAL A 1 101 ? -4.459 13.764 -11.169 1.00 93.62 101 VAL A N 1
ATOM 693 C CA . VAL A 1 101 ? -5.311 13.966 -9.987 1.00 93.62 101 VAL A CA 1
ATOM 694 C C . VAL A 1 101 ? -4.885 15.207 -9.215 1.00 93.62 101 VAL A C 1
ATOM 696 O O . VAL A 1 101 ? -3.730 15.621 -9.286 1.00 93.62 101 VAL A O 1
ATOM 699 N N . VAL A 1 102 ? -5.801 15.788 -8.446 1.00 91.25 102 VAL A N 1
ATOM 700 C CA . VAL A 1 102 ? -5.490 16.872 -7.505 1.00 91.25 102 VAL A CA 1
ATOM 701 C C . VAL A 1 102 ? -5.429 16.286 -6.099 1.00 91.25 102 VAL A C 1
ATOM 703 O O . VAL A 1 102 ? -6.396 15.678 -5.643 1.00 91.25 102 VAL A O 1
ATOM 706 N N . ALA A 1 103 ? -4.300 16.457 -5.416 1.00 91.12 103 ALA A N 1
ATOM 707 C CA . ALA A 1 103 ? -4.115 16.050 -4.026 1.00 91.12 103 ALA A CA 1
ATOM 708 C C . ALA A 1 103 ? -3.999 17.274 -3.105 1.00 91.12 103 ALA A C 1
ATOM 710 O O . ALA A 1 103 ? -3.402 18.283 -3.480 1.00 91.12 103 ALA A O 1
ATOM 711 N N . GLY A 1 104 ? -4.508 17.160 -1.876 1.00 78.88 104 GLY A N 1
ATOM 712 C CA . GLY A 1 104 ? -4.238 18.138 -0.815 1.00 78.88 104 GLY A CA 1
ATOM 713 C C . GLY A 1 104 ? -5.089 19.416 -0.811 1.00 78.88 104 GLY A C 1
ATOM 714 O O . GLY A 1 104 ? -4.609 20.432 -0.335 1.00 78.88 104 GLY A O 1
ATOM 715 N N . GLY A 1 105 ? -6.347 19.380 -1.263 1.00 67.38 105 GLY A N 1
ATOM 716 C CA . GLY A 1 105 ? -7.239 20.555 -1.248 1.00 67.38 105 GLY A CA 1
ATOM 717 C C . GLY A 1 105 ? -7.142 21.411 -2.516 1.00 67.38 105 GLY A C 1
ATOM 718 O O . GLY A 1 105 ? -6.584 20.967 -3.520 1.00 67.38 105 GLY A O 1
ATOM 719 N N . ALA A 1 106 ? -7.755 22.603 -2.518 1.00 60.16 106 ALA A N 1
ATOM 720 C CA . ALA A 1 106 ? -7.672 23.497 -3.671 1.00 60.16 106 ALA A CA 1
ATOM 721 C C . ALA A 1 106 ? -6.234 24.013 -3.830 1.00 60.16 106 ALA A C 1
ATOM 723 O O . ALA A 1 106 ? -5.508 24.166 -2.852 1.00 60.16 106 ALA A O 1
ATOM 724 N N . LEU A 1 107 ? -5.826 24.262 -5.075 1.00 60.09 107 LEU A N 1
ATOM 725 C CA . LEU A 1 107 ? -4.518 24.842 -5.376 1.00 60.09 107 LEU A CA 1
ATOM 726 C C . LEU A 1 107 ? -4.371 26.174 -4.628 1.00 60.09 107 LEU A C 1
ATOM 728 O O . LEU A 1 107 ? -5.267 27.014 -4.720 1.00 60.09 107 LEU A O 1
ATOM 732 N N . ASP A 1 108 ? -3.245 26.384 -3.943 1.00 63.25 108 ASP A N 1
ATOM 733 C CA . ASP A 1 108 ? -2.936 27.687 -3.349 1.00 63.25 108 ASP A CA 1
ATOM 734 C C . ASP A 1 108 ? -2.984 28.787 -4.425 1.00 63.25 108 ASP A C 1
ATOM 736 O O . ASP A 1 108 ? -2.637 28.551 -5.589 1.00 63.25 108 ASP A O 1
ATOM 740 N N . ASP A 1 109 ? -3.355 30.012 -4.033 1.00 59.25 109 ASP A N 1
ATOM 741 C CA . ASP A 1 109 ? -3.487 31.172 -4.932 1.00 59.25 109 ASP A CA 1
ATOM 742 C C . ASP A 1 109 ? -2.258 31.368 -5.838 1.00 59.25 109 ASP A C 1
ATOM 744 O O . ASP A 1 109 ? -2.366 31.815 -6.982 1.00 59.25 109 ASP A O 1
ATOM 748 N N . ASP A 1 110 ? -1.068 31.006 -5.357 1.00 58.47 110 ASP A N 1
ATOM 749 C CA . ASP A 1 110 ? 0.169 31.120 -6.124 1.00 58.47 110 ASP A CA 1
ATOM 750 C C . ASP A 1 110 ? 0.274 30.079 -7.257 1.00 58.47 110 ASP A C 1
ATOM 752 O O . ASP A 1 110 ? 0.706 30.404 -8.369 1.00 58.47 110 ASP A O 1
ATOM 756 N N . GLN A 1 111 ? -0.207 28.852 -7.028 1.00 62.19 111 GLN A N 1
ATOM 757 C CA . GLN A 1 111 ? -0.322 27.810 -8.057 1.00 62.19 111 GLN A CA 1
ATOM 758 C C . GLN A 1 111 ? -1.447 28.119 -9.051 1.00 62.19 111 GLN A C 1
ATOM 760 O O . GLN A 1 111 ? -1.298 27.869 -10.248 1.00 62.19 111 GLN A O 1
ATOM 765 N N . ALA A 1 112 ? -2.540 28.733 -8.590 1.00 63.78 112 ALA A N 1
ATOM 766 C CA . ALA A 1 112 ? -3.608 29.200 -9.471 1.00 63.78 112 ALA A CA 1
ATOM 767 C C . ALA A 1 112 ? -3.115 30.275 -10.463 1.00 63.78 112 ALA A C 1
ATOM 769 O O . ALA A 1 112 ? -3.556 30.310 -11.611 1.00 63.78 112 ALA A O 1
ATOM 770 N N . ARG A 1 113 ? -2.165 31.129 -10.051 1.00 61.84 113 ARG A N 1
ATOM 771 C CA . ARG A 1 113 ? -1.586 32.187 -10.903 1.00 61.84 113 ARG A CA 1
ATOM 772 C C . ARG A 1 113 ? -0.488 31.703 -11.845 1.00 61.84 113 ARG A C 1
ATOM 774 O O . ARG A 1 113 ? -0.367 32.232 -12.946 1.00 61.84 113 ARG A O 1
ATOM 781 N N . THR A 1 114 ? 0.345 30.763 -11.402 1.00 66.44 114 THR A N 1
ATOM 782 C CA . THR A 1 114 ? 1.516 30.289 -12.167 1.00 66.44 114 THR A CA 1
ATOM 783 C C . THR A 1 114 ? 1.212 29.088 -13.063 1.00 66.44 114 THR A C 1
ATOM 785 O O . THR A 1 114 ? 2.006 28.770 -13.948 1.00 66.44 114 THR A O 1
ATOM 788 N N . GLY A 1 115 ? 0.036 28.481 -12.888 1.00 59.78 115 GLY A N 1
ATOM 789 C CA . GLY A 1 115 ? -0.340 27.215 -13.498 1.00 59.78 115 GLY A CA 1
ATOM 790 C C . GLY A 1 115 ? 0.166 26.048 -12.644 1.00 59.78 115 GLY A C 1
ATOM 791 O O . GLY A 1 115 ? 1.286 26.101 -12.128 1.00 59.78 115 GLY A O 1
ATOM 792 N N . PRO A 1 116 ? -0.630 24.981 -12.466 1.00 66.50 116 PRO A N 1
ATOM 793 C CA . PRO A 1 116 ? -0.202 23.857 -11.650 1.00 66.50 116 PRO A CA 1
ATOM 794 C C . PRO A 1 116 ? 1.029 23.203 -12.281 1.00 66.50 116 PRO A C 1
ATOM 796 O O . PRO A 1 116 ? 0.983 22.722 -13.414 1.00 66.50 116 PRO A O 1
ATOM 799 N N . THR A 1 117 ? 2.141 23.182 -11.543 1.00 73.56 117 THR A N 1
ATOM 800 C CA . THR A 1 117 ? 3.282 22.351 -11.925 1.00 73.56 117 THR A CA 1
ATOM 801 C C . THR A 1 117 ? 2.889 20.906 -11.665 1.00 73.56 117 THR A C 1
ATOM 803 O O . THR A 1 117 ? 2.688 20.506 -10.521 1.00 73.56 117 THR A O 1
ATOM 806 N N . GLU A 1 118 ? 2.743 20.143 -12.739 1.00 87.31 118 GLU A N 1
ATOM 807 C CA . GLU A 1 118 ? 2.408 18.730 -12.678 1.00 87.31 118 GLU A CA 1
ATOM 808 C C . GLU A 1 118 ? 3.597 17.943 -12.106 1.00 87.31 118 GLU A C 1
ATOM 810 O O . GLU A 1 118 ? 4.674 17.880 -12.704 1.00 87.31 118 GLU A O 1
ATOM 815 N N . ALA A 1 119 ? 3.416 17.373 -10.916 1.00 93.56 119 ALA A N 1
ATOM 816 C CA . ALA A 1 119 ? 4.435 16.576 -10.249 1.00 93.56 119 ALA A CA 1
ATOM 817 C C . ALA A 1 119 ? 4.226 15.084 -10.536 1.00 93.56 119 ALA A C 1
ATOM 819 O O . ALA A 1 119 ? 3.108 14.575 -10.483 1.00 93.56 119 ALA A O 1
ATOM 820 N N . VAL A 1 120 ? 5.316 14.360 -10.793 1.00 96.25 120 VAL A N 1
ATOM 821 C CA . VAL A 1 120 ? 5.299 12.892 -10.865 1.00 96.25 120 VAL A CA 1
ATOM 822 C C . VAL A 1 120 ? 5.636 12.347 -9.473 1.00 96.25 120 VAL A C 1
ATOM 824 O O . VAL A 1 120 ? 6.727 12.645 -8.974 1.00 96.25 120 VAL A O 1
ATOM 827 N N . PRO A 1 121 ? 4.726 11.607 -8.812 1.00 97.19 121 PRO A N 1
ATOM 828 C CA . PRO A 1 121 ? 4.984 11.048 -7.494 1.00 97.19 121 PRO A CA 1
ATOM 829 C C . PRO A 1 121 ? 5.848 9.780 -7.598 1.00 97.19 121 PRO A C 1
ATOM 831 O O . PRO A 1 121 ? 6.253 9.361 -8.686 1.00 97.19 121 PRO A O 1
ATOM 834 N N . ALA A 1 122 ? 6.139 9.148 -6.462 1.00 97.69 122 ALA A N 1
ATOM 835 C CA . ALA A 1 122 ? 6.817 7.859 -6.434 1.00 97.69 122 ALA A CA 1
ATOM 836 C C . ALA A 1 122 ? 6.021 6.783 -7.201 1.00 97.69 122 ALA A C 1
ATOM 838 O O . ALA A 1 122 ? 4.814 6.895 -7.436 1.00 97.69 122 ALA A O 1
ATOM 839 N N . VAL A 1 123 ? 6.704 5.704 -7.589 1.00 97.88 123 VAL A N 1
ATOM 840 C CA . VAL A 1 123 ? 6.114 4.599 -8.368 1.00 97.88 123 VAL A CA 1
ATOM 841 C C . VAL A 1 123 ? 4.954 3.956 -7.617 1.00 97.88 123 VAL A C 1
ATOM 843 O O . VAL A 1 123 ? 3.888 3.766 -8.191 1.00 97.88 123 VAL A O 1
ATOM 846 N N . ALA A 1 124 ? 5.141 3.686 -6.325 1.00 98.38 124 ALA A N 1
ATOM 847 C CA . ALA A 1 124 ? 4.124 3.093 -5.467 1.00 98.38 124 ALA A CA 1
ATOM 848 C C . ALA A 1 124 ? 2.869 3.976 -5.378 1.00 98.38 124 ALA A C 1
ATOM 850 O O . ALA A 1 124 ? 1.749 3.498 -5.555 1.00 98.38 124 ALA A O 1
ATOM 851 N N . THR A 1 125 ? 3.059 5.286 -5.202 1.00 98.62 125 THR A N 1
ATOM 852 C CA . THR A 1 125 ? 1.973 6.268 -5.268 1.00 98.62 125 THR A CA 1
ATOM 853 C C . THR A 1 125 ? 1.276 6.220 -6.624 1.00 98.62 125 THR A C 1
ATOM 855 O O . THR A 1 125 ? 0.056 6.111 -6.677 1.00 98.62 125 THR A O 1
ATOM 858 N N . SER A 1 126 ? 2.028 6.245 -7.728 1.00 98.50 126 SER A N 1
ATOM 859 C CA . SER A 1 126 ? 1.463 6.185 -9.080 1.00 98.50 126 SER A CA 1
ATOM 860 C C . SER A 1 126 ? 0.612 4.929 -9.287 1.00 98.50 126 SER A C 1
ATOM 862 O O . SER A 1 126 ? -0.495 5.028 -9.808 1.00 98.50 126 SER A O 1
ATOM 864 N N . VAL A 1 127 ? 1.069 3.763 -8.819 1.00 98.62 127 VAL A N 1
ATOM 865 C CA . VAL A 1 127 ? 0.299 2.507 -8.852 1.00 98.62 127 VAL A CA 1
ATOM 866 C C . VAL A 1 127 ? -1.034 2.650 -8.111 1.00 98.62 127 VAL A C 1
ATOM 868 O O . VAL A 1 127 ? -2.077 2.305 -8.666 1.00 98.62 127 VAL A O 1
ATOM 871 N N . ALA A 1 128 ? -1.032 3.213 -6.901 1.00 98.62 128 ALA A N 1
ATOM 872 C CA . ALA A 1 128 ? -2.266 3.454 -6.155 1.00 98.62 128 ALA A CA 1
ATOM 873 C C . ALA A 1 128 ? -3.214 4.426 -6.872 1.00 98.62 128 ALA A C 1
ATOM 875 O O . ALA A 1 128 ? -4.420 4.190 -6.895 1.00 98.62 128 ALA A O 1
ATOM 876 N N . LEU A 1 129 ? -2.689 5.479 -7.504 1.00 98.50 129 LEU A N 1
ATOM 877 C CA . LEU A 1 129 ? -3.499 6.424 -8.279 1.00 98.50 129 LEU A CA 1
ATOM 878 C C . LEU A 1 129 ? -4.148 5.768 -9.508 1.00 98.50 129 LEU A C 1
ATOM 880 O O . LEU A 1 129 ? -5.311 6.042 -9.790 1.00 98.50 129 LEU A O 1
ATOM 884 N N . HIS A 1 130 ? -3.449 4.857 -10.197 1.00 98.50 130 HIS A N 1
ATOM 885 C CA . HIS A 1 130 ? -4.049 4.036 -11.262 1.00 98.50 130 HIS A CA 1
ATOM 886 C C . HIS A 1 130 ? -5.176 3.143 -10.736 1.00 98.50 130 HIS A C 1
ATOM 888 O O . HIS A 1 130 ? -6.228 3.062 -11.367 1.00 98.50 130 HIS A O 1
ATOM 894 N N . LEU A 1 131 ? -4.991 2.505 -9.575 1.00 98.38 131 LEU A N 1
ATOM 895 C CA . LEU A 1 131 ? -6.032 1.677 -8.956 1.00 98.38 131 LEU A CA 1
ATOM 896 C C . LEU A 1 131 ? -7.254 2.504 -8.530 1.00 98.38 131 LEU A C 1
ATOM 898 O O . LEU A 1 131 ? -8.381 2.043 -8.694 1.00 98.38 131 LEU A O 1
ATOM 902 N N . LEU A 1 132 ? -7.049 3.718 -8.011 1.00 97.31 132 LEU A N 1
ATOM 903 C CA . LEU A 1 132 ? -8.127 4.639 -7.636 1.00 97.31 132 LEU A CA 1
ATOM 904 C C . LEU A 1 132 ? -8.921 5.127 -8.851 1.00 97.31 132 LEU A C 1
ATOM 906 O O . LEU A 1 132 ? -10.151 5.083 -8.830 1.00 97.31 132 LEU A O 1
ATOM 910 N N . ASP A 1 133 ? -8.230 5.514 -9.923 1.00 96.56 133 ASP A N 1
ATOM 911 C CA . ASP A 1 133 ? -8.850 5.893 -11.197 1.00 96.56 133 ASP A CA 1
ATOM 912 C C . ASP A 1 133 ? -9.649 4.715 -11.795 1.00 96.56 133 ASP A C 1
ATOM 914 O O . ASP A 1 133 ? -10.782 4.872 -12.241 1.00 96.56 133 ASP A O 1
ATOM 918 N N . GLU A 1 134 ? -9.126 3.485 -11.726 1.00 96.44 134 GLU A N 1
ATOM 919 C CA . GLU A 1 134 ? -9.843 2.266 -12.142 1.00 96.44 134 GLU A CA 1
ATOM 920 C C . GLU A 1 134 ? -11.019 1.876 -11.232 1.00 96.44 134 GLU A C 1
ATOM 922 O O . GLU A 1 134 ? -11.986 1.236 -11.666 1.00 96.44 134 GLU A O 1
ATOM 927 N N . ALA A 1 135 ? -10.948 2.248 -9.956 1.00 95.50 135 ALA A N 1
ATOM 928 C CA . ALA A 1 135 ? -12.050 2.112 -9.017 1.00 95.50 135 ALA A CA 1
ATOM 929 C C . ALA A 1 135 ? -13.132 3.189 -9.222 1.00 95.50 135 ALA A C 1
ATOM 931 O O . ALA A 1 135 ? -14.201 3.070 -8.627 1.00 95.50 135 ALA A O 1
ATOM 932 N N . GLY A 1 136 ? -12.880 4.193 -10.072 1.00 93.25 136 GLY A N 1
ATOM 933 C CA . GLY A 1 136 ? -13.792 5.306 -10.332 1.00 93.25 136 GLY A CA 1
ATOM 934 C C . GLY A 1 136 ? -13.824 6.340 -9.207 1.00 93.25 136 GLY A C 1
ATOM 935 O O . GLY A 1 136 ? -14.819 7.045 -9.064 1.00 93.25 136 GLY A O 1
ATOM 936 N N . TRP A 1 137 ? -12.777 6.416 -8.378 1.00 92.50 137 TRP A N 1
ATOM 937 C CA . TRP A 1 137 ? -12.707 7.393 -7.295 1.00 92.50 137 TRP A CA 1
ATOM 938 C C . TRP A 1 137 ? -12.447 8.801 -7.832 1.00 92.50 137 TRP A C 1
ATOM 940 O O . TRP A 1 137 ? -11.431 9.048 -8.476 1.00 92.50 137 TRP A O 1
ATOM 950 N N . THR A 1 138 ? -13.332 9.740 -7.500 1.00 89.06 138 THR A N 1
ATOM 951 C CA . THR A 1 138 ? -13.196 11.161 -7.870 1.00 89.06 138 THR A CA 1
ATOM 952 C C . THR A 1 138 ? -13.266 12.106 -6.665 1.00 89.06 138 THR A C 1
ATOM 954 O O . THR A 1 138 ? -13.365 13.317 -6.848 1.00 89.06 138 THR A O 1
ATOM 957 N N . GLY A 1 139 ? -13.296 11.565 -5.442 1.00 86.94 139 GLY A N 1
ATOM 958 C CA . GLY A 1 139 ? -13.423 12.340 -4.205 1.00 86.94 139 GLY A CA 1
ATOM 959 C C . GLY A 1 139 ? -12.092 12.890 -3.683 1.00 86.94 139 GLY A C 1
ATOM 960 O O . GLY A 1 139 ? -11.063 12.848 -4.359 1.00 86.94 139 GLY A O 1
ATOM 961 N N . GLY A 1 140 ? -12.109 13.394 -2.445 1.00 87.75 140 GLY A N 1
ATOM 962 C CA . GLY A 1 140 ? -10.935 13.985 -1.799 1.00 87.75 140 GLY A CA 1
ATOM 963 C C . GLY A 1 140 ? -9.760 13.008 -1.695 1.00 87.75 140 GLY A C 1
ATOM 964 O O . GLY A 1 140 ? -9.938 11.834 -1.364 1.00 87.75 140 GLY A O 1
ATOM 965 N N . LEU A 1 141 ? -8.550 13.501 -1.962 1.00 91.75 141 LEU A N 1
ATOM 966 C CA . LEU A 1 141 ? -7.325 12.707 -1.972 1.00 91.75 141 LEU A CA 1
ATOM 967 C C . LEU A 1 141 ? -6.216 13.395 -1.165 1.00 91.75 141 LEU A C 1
ATOM 969 O O . LEU A 1 141 ? -5.868 14.552 -1.418 1.00 91.75 141 LEU A O 1
ATOM 973 N N . ARG A 1 142 ? -5.622 12.652 -0.229 1.00 93.81 142 ARG A N 1
ATOM 974 C CA . ARG A 1 142 ? -4.346 12.981 0.426 1.00 93.81 142 ARG A CA 1
ATOM 975 C C . ARG A 1 142 ? -3.311 11.928 0.055 1.00 93.81 142 ARG A C 1
ATOM 977 O O . ARG A 1 142 ? -3.638 10.748 -0.060 1.00 93.81 142 ARG A O 1
ATOM 984 N N . VAL A 1 143 ? -2.066 12.345 -0.127 1.00 96.31 143 VAL A N 1
ATOM 985 C CA . VAL A 1 143 ? -0.978 11.458 -0.546 1.00 96.31 143 VAL A CA 1
ATOM 986 C C . VAL A 1 143 ? 0.209 11.652 0.381 1.00 96.31 143 VAL A C 1
ATOM 988 O O . VAL A 1 143 ? 0.743 12.752 0.489 1.00 96.31 143 VAL A O 1
ATOM 991 N N . ILE A 1 144 ? 0.627 10.570 1.023 1.00 97.69 144 ILE A N 1
ATOM 992 C CA . ILE A 1 144 ? 1.739 10.516 1.963 1.00 97.69 144 ILE A CA 1
ATOM 993 C C . ILE A 1 144 ? 2.788 9.549 1.416 1.00 97.69 144 ILE A C 1
ATOM 995 O O . ILE A 1 144 ? 2.512 8.365 1.218 1.00 97.69 144 ILE A O 1
ATOM 999 N N . GLU A 1 145 ? 4.001 10.051 1.210 1.00 98.12 145 GLU A N 1
ATOM 1000 C CA . GLU A 1 145 ? 5.169 9.267 0.816 1.00 98.12 145 GLU A CA 1
ATOM 1001 C C . GLU A 1 145 ? 6.152 9.151 1.981 1.00 98.12 145 GLU A C 1
ATOM 1003 O O . GLU A 1 145 ? 6.468 10.137 2.652 1.00 98.12 145 GLU A O 1
ATOM 1008 N N . ILE A 1 146 ? 6.633 7.934 2.227 1.00 98.31 146 ILE A N 1
ATOM 1009 C CA . ILE A 1 146 ? 7.637 7.628 3.249 1.00 98.31 146 ILE A CA 1
ATOM 1010 C C . ILE A 1 146 ? 8.974 7.429 2.534 1.00 98.31 146 ILE A C 1
ATOM 1012 O O . ILE A 1 146 ? 9.220 6.376 1.946 1.00 98.31 146 ILE A O 1
ATOM 1016 N N . ASP A 1 147 ? 9.798 8.471 2.539 1.00 97.00 147 ASP A N 1
ATOM 1017 C CA . ASP A 1 147 ? 11.098 8.525 1.874 1.00 97.00 147 ASP A CA 1
ATOM 1018 C C . ASP A 1 147 ? 12.194 7.852 2.716 1.00 97.00 147 ASP A C 1
ATOM 1020 O O . ASP A 1 147 ? 12.132 7.813 3.947 1.00 97.00 147 ASP A O 1
ATOM 1024 N N . GLY A 1 148 ? 13.244 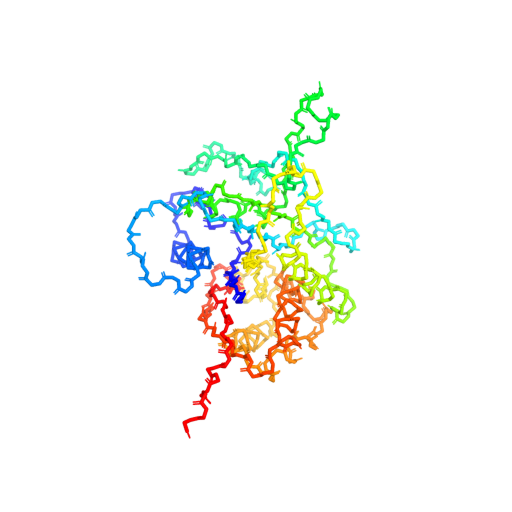7.390 2.035 1.00 94.50 148 GLY A N 1
ATOM 1025 C CA . GLY A 1 148 ? 14.444 6.818 2.636 1.00 94.50 148 GLY A CA 1
ATOM 1026 C C . GLY A 1 148 ? 14.281 5.397 3.188 1.00 94.50 148 GLY A C 1
ATOM 1027 O O . GLY A 1 148 ? 13.219 4.779 3.093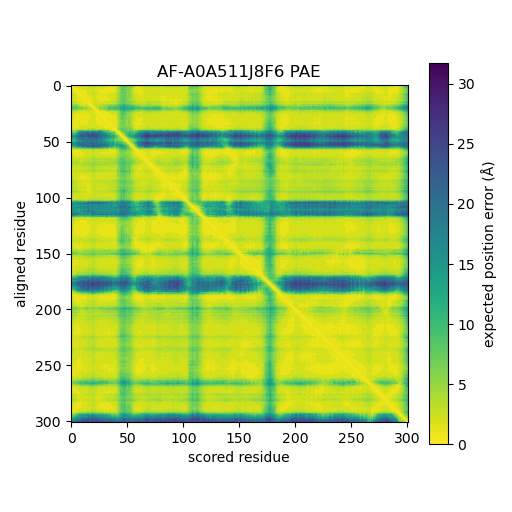 1.00 94.50 148 GLY A O 1
ATOM 1028 N N . PRO A 1 149 ? 15.366 4.819 3.731 1.00 92.06 149 PRO A N 1
ATOM 1029 C CA . PRO A 1 149 ? 15.323 3.482 4.305 1.00 92.06 149 PRO A CA 1
ATOM 1030 C C . PRO A 1 149 ? 14.513 3.459 5.615 1.00 92.06 149 PRO A C 1
ATOM 1032 O O . PRO A 1 149 ? 14.497 4.457 6.342 1.00 92.06 149 PRO A O 1
ATOM 1035 N N . PRO A 1 150 ? 13.900 2.312 5.972 1.00 89.81 150 PRO A N 1
ATOM 1036 C CA . PRO A 1 150 ? 13.334 2.096 7.300 1.00 89.81 150 PRO A CA 1
ATOM 1037 C C . PRO A 1 150 ? 14.330 2.461 8.406 1.00 89.81 150 PRO A C 1
ATOM 1039 O O . PRO A 1 150 ? 15.472 1.997 8.407 1.00 89.81 150 PRO A O 1
ATOM 1042 N N . THR A 1 151 ? 13.898 3.285 9.361 1.00 89.62 151 THR A N 1
ATOM 1043 C CA . THR A 1 151 ? 14.709 3.696 10.514 1.00 89.62 151 THR A CA 1
ATOM 1044 C C . THR A 1 151 ? 13.882 3.688 11.797 1.00 89.62 151 THR A C 1
ATOM 1046 O O . THR A 1 151 ? 12.662 3.856 11.773 1.00 89.62 151 THR A O 1
ATOM 1049 N N . GLY A 1 152 ? 14.562 3.500 12.930 1.00 93.38 152 GLY A N 1
ATOM 1050 C CA . GLY A 1 152 ? 13.939 3.525 14.253 1.00 93.38 152 GLY A CA 1
ATOM 1051 C C . GLY A 1 152 ? 12.986 2.355 14.512 1.00 93.38 152 GLY A C 1
ATOM 1052 O O . GLY A 1 152 ? 13.101 1.291 13.912 1.00 93.38 152 GLY A O 1
ATOM 1053 N N . ASP A 1 153 ? 12.052 2.561 15.439 1.00 94.94 153 ASP A N 1
ATOM 1054 C CA . ASP A 1 153 ? 11.075 1.566 15.907 1.00 94.94 153 ASP A CA 1
ATOM 1055 C C . ASP A 1 153 ? 9.672 1.747 15.289 1.00 94.94 153 ASP A C 1
ATOM 1057 O O . ASP A 1 153 ? 8.688 1.167 15.759 1.00 94.94 153 ASP A O 1
ATOM 1061 N N . GLY A 1 154 ? 9.551 2.620 14.283 1.00 96.75 154 GLY A N 1
ATOM 1062 C CA . GLY A 1 154 ? 8.286 2.949 13.622 1.00 96.75 154 GLY A CA 1
ATOM 1063 C C . GLY A 1 154 ? 7.307 3.788 14.453 1.00 96.75 154 GLY A C 1
ATOM 1064 O O . GLY A 1 154 ? 6.200 4.049 13.983 1.00 96.75 154 GLY A O 1
ATOM 1065 N N . SER A 1 155 ? 7.666 4.234 15.663 1.00 97.31 155 SER A N 1
ATOM 1066 C CA . SER A 1 155 ? 6.750 4.982 16.539 1.00 97.31 155 SER A CA 1
ATOM 1067 C C . SER A 1 155 ? 6.277 6.303 15.930 1.00 97.31 155 SER A C 1
ATOM 1069 O O . SER A 1 155 ? 5.104 6.646 16.064 1.00 97.31 155 SER A O 1
ATOM 1071 N N . ASP A 1 156 ? 7.143 7.012 15.207 1.00 96.69 156 ASP A N 1
ATOM 1072 C CA . ASP A 1 156 ? 6.797 8.253 14.504 1.00 96.69 156 ASP A CA 1
ATOM 1073 C C . ASP A 1 156 ? 5.759 8.009 13.396 1.00 96.69 156 ASP A C 1
ATOM 1075 O O . ASP A 1 156 ? 4.800 8.769 13.262 1.00 96.69 156 ASP A O 1
ATOM 1079 N N . LEU A 1 157 ? 5.895 6.903 12.657 1.00 98.06 157 LEU A N 1
ATOM 1080 C CA . LEU A 1 157 ? 4.944 6.492 11.619 1.00 98.06 157 LEU A CA 1
ATOM 1081 C C . LEU A 1 157 ? 3.606 6.043 12.224 1.00 98.06 157 LEU A C 1
ATOM 1083 O O . LEU A 1 157 ? 2.549 6.392 11.701 1.00 98.06 157 LEU A O 1
ATOM 1087 N N . ARG A 1 158 ? 3.621 5.351 13.371 1.00 98.25 158 ARG A N 1
ATOM 1088 C CA . ARG A 1 158 ? 2.389 5.050 14.121 1.00 98.25 158 ARG A CA 1
ATOM 1089 C C . ARG A 1 158 ? 1.704 6.331 14.615 1.00 98.25 158 ARG A C 1
ATOM 1091 O O . ARG A 1 158 ? 0.491 6.467 14.480 1.00 98.25 158 ARG A O 1
ATOM 1098 N N . ARG A 1 159 ? 2.456 7.318 15.120 1.00 97.62 159 ARG A N 1
ATOM 1099 C CA . ARG A 1 159 ? 1.884 8.627 15.499 1.00 97.62 159 ARG A CA 1
ATOM 1100 C C . ARG A 1 159 ? 1.269 9.355 14.303 1.00 97.62 159 ARG A C 1
ATOM 1102 O O . ARG A 1 159 ? 0.203 9.943 14.456 1.00 97.62 159 ARG A O 1
ATOM 1109 N N . LEU A 1 160 ? 1.886 9.272 13.124 1.00 96.94 160 LEU A N 1
ATOM 1110 C CA . LEU A 1 160 ? 1.304 9.792 11.884 1.00 96.94 160 LEU A CA 1
ATOM 1111 C C . LEU A 1 160 ? -0.035 9.115 11.558 1.00 96.94 160 LEU A C 1
ATOM 1113 O O . LEU A 1 160 ? -1.012 9.804 11.285 1.00 96.94 160 LEU A O 1
ATOM 1117 N N . GLY A 1 161 ? -0.108 7.785 11.645 1.00 97.56 161 GLY A N 1
ATOM 1118 C CA . GLY A 1 161 ? -1.357 7.041 11.455 1.00 97.56 161 GLY A CA 1
ATOM 1119 C C . GLY A 1 161 ? -2.477 7.492 12.391 1.00 97.56 161 GLY A C 1
ATOM 1120 O O . GLY A 1 161 ? -3.604 7.730 11.956 1.00 97.56 161 GLY A O 1
ATOM 1121 N N . ALA A 1 162 ? -2.148 7.676 13.671 1.00 96.56 162 ALA A N 1
ATOM 1122 C CA . ALA A 1 162 ? -3.086 8.186 14.664 1.00 96.56 162 ALA A CA 1
ATOM 1123 C C . ALA A 1 162 ? -3.567 9.612 14.337 1.00 96.56 162 ALA A C 1
ATOM 1125 O O . ALA A 1 162 ? -4.762 9.901 14.442 1.00 96.56 162 ALA A O 1
ATOM 1126 N N . ALA A 1 163 ? -2.656 10.486 13.896 1.00 94.56 163 ALA A N 1
ATOM 1127 C CA . ALA A 1 163 ? -2.981 11.852 13.491 1.00 94.56 163 ALA A CA 1
ATOM 1128 C C . ALA A 1 163 ? -3.933 11.886 12.284 1.00 94.56 163 ALA A C 1
ATOM 1130 O O . ALA A 1 163 ? -4.919 12.613 12.317 1.00 94.56 163 ALA A O 1
ATOM 1131 N N . LEU A 1 164 ? -3.727 11.034 11.273 1.00 93.12 164 LEU A N 1
ATOM 1132 C CA . LEU A 1 164 ? -4.618 10.954 10.105 1.00 93.12 164 LEU A CA 1
ATOM 1133 C C . LEU A 1 164 ? -6.068 10.613 10.490 1.00 93.12 164 LEU A C 1
ATOM 1135 O O . LEU A 1 164 ? -7.012 11.168 9.928 1.00 93.12 164 LEU A O 1
ATOM 1139 N N . VAL A 1 165 ? -6.258 9.718 11.464 1.00 91.75 165 VAL A N 1
ATOM 1140 C CA . VAL A 1 165 ? -7.592 9.385 11.993 1.00 91.75 165 VAL A CA 1
ATOM 1141 C C . VAL A 1 165 ? -8.190 10.553 12.773 1.00 91.75 165 VAL A C 1
ATOM 1143 O O . VAL A 1 165 ? -9.395 10.798 12.688 1.00 91.75 165 VAL A O 1
ATOM 1146 N N . HIS A 1 166 ? -7.367 11.267 13.539 1.00 90.31 166 HIS A N 1
ATOM 1147 C CA . HIS A 1 166 ? -7.799 12.444 14.284 1.00 90.31 166 HIS A CA 1
ATOM 1148 C C . HIS A 1 166 ? -8.268 13.567 13.350 1.00 90.31 166 HIS A C 1
ATOM 1150 O O . HIS A 1 166 ? -9.387 14.051 13.519 1.00 90.31 166 HIS A O 1
ATOM 1156 N N . ASP A 1 167 ? -7.474 13.897 12.329 1.00 87.81 167 ASP A N 1
ATOM 1157 C CA . ASP A 1 167 ? -7.799 14.898 11.307 1.00 87.81 167 ASP A CA 1
ATOM 1158 C C . ASP A 1 167 ? -9.133 14.573 10.618 1.00 87.81 167 ASP A C 1
ATOM 1160 O O . ASP A 1 167 ? -10.026 15.420 10.535 1.00 87.81 167 ASP A O 1
ATOM 1164 N N . ALA A 1 168 ? -9.302 13.318 10.178 1.00 85.44 168 ALA A N 1
ATOM 1165 C CA . ALA A 1 168 ? -10.514 12.864 9.496 1.00 85.44 168 ALA A CA 1
ATOM 1166 C C . ALA A 1 168 ? -11.773 13.018 10.371 1.00 85.44 168 ALA A C 1
ATOM 1168 O O . ALA A 1 168 ? -12.825 13.442 9.891 1.00 85.44 168 ALA A O 1
ATOM 1169 N N . ARG A 1 169 ? -11.661 12.726 11.675 1.00 83.75 169 ARG A N 1
ATOM 1170 C CA . ARG A 1 169 ? -12.760 12.873 12.645 1.00 83.75 169 ARG A CA 1
ATOM 1171 C C . ARG A 1 169 ? -13.108 14.325 12.948 1.00 83.75 169 ARG A C 1
ATOM 1173 O O . ARG A 1 169 ? -14.245 14.599 13.313 1.00 83.75 169 ARG A O 1
ATOM 1180 N N . GLN A 1 170 ? -12.146 15.235 12.847 1.00 82.38 170 GLN A N 1
ATOM 1181 C CA . GLN A 1 170 ? -12.380 16.656 13.097 1.00 82.38 170 GLN A CA 1
ATOM 1182 C C . GLN A 1 170 ? -12.971 17.387 11.891 1.00 82.38 170 GLN A C 1
ATOM 1184 O O . GLN A 1 170 ? -13.239 18.580 11.998 1.00 82.38 170 GLN A O 1
ATOM 1189 N N . GLY A 1 171 ? -13.158 16.702 10.754 1.00 71.62 171 GLY A N 1
ATOM 1190 C CA . GLY A 1 171 ? -13.508 17.376 9.505 1.00 71.62 171 GLY A CA 1
ATOM 1191 C C . GLY A 1 171 ? -12.429 18.384 9.107 1.00 71.62 171 GLY A C 1
ATOM 1192 O O . GLY A 1 171 ? -12.728 19.382 8.456 1.00 71.62 171 GLY A O 1
ATOM 1193 N N . ALA A 1 172 ? -11.179 18.166 9.545 1.00 65.06 172 ALA A N 1
ATOM 1194 C CA . ALA A 1 172 ? -10.074 19.028 9.181 1.00 65.06 172 ALA A CA 1
ATOM 1195 C C . ALA A 1 172 ? -9.894 18.910 7.668 1.00 65.06 172 ALA A C 1
ATOM 1197 O O . ALA A 1 172 ? -9.379 17.912 7.155 1.00 65.06 172 ALA A O 1
ATOM 1198 N N . ALA A 1 173 ? -10.380 19.925 6.956 1.00 58.06 173 ALA A N 1
ATOM 1199 C CA . ALA A 1 173 ? -10.136 20.079 5.541 1.00 58.06 173 ALA A CA 1
ATOM 1200 C C . ALA A 1 173 ? -8.620 19.960 5.303 1.00 58.06 173 ALA A C 1
ATOM 1202 O O . ALA A 1 173 ? -7.842 20.562 6.057 1.00 58.06 173 ALA A O 1
ATOM 1203 N N . PRO A 1 174 ? -8.167 19.202 4.284 1.00 56.44 174 PRO A N 1
ATOM 1204 C CA . PRO A 1 174 ? -6.772 19.285 3.874 1.00 56.44 174 PRO A CA 1
ATOM 1205 C C . PRO A 1 174 ? -6.440 20.765 3.657 1.00 56.44 174 PRO A C 1
ATOM 1207 O O . PRO A 1 174 ? -7.283 21.507 3.145 1.00 56.44 174 PRO A O 1
ATOM 1210 N N . HIS A 1 175 ? -5.271 21.203 4.136 1.00 46.31 175 HIS A N 1
ATOM 1211 C CA . HIS A 1 175 ? -4.876 22.614 4.128 1.00 46.31 175 HIS A CA 1
ATOM 1212 C C . HIS A 1 175 ? -5.082 23.188 2.715 1.00 46.31 175 HIS A C 1
ATOM 1214 O O . HIS A 1 175 ? -4.342 22.828 1.810 1.00 46.31 175 HIS A O 1
ATOM 1220 N N . GLY A 1 176 ? -6.116 24.021 2.529 1.00 44.16 176 GLY A N 1
ATOM 1221 C CA . GLY A 1 176 ? -6.470 24.608 1.230 1.00 44.16 176 GLY A CA 1
ATOM 1222 C C . GLY A 1 176 ? -7.805 24.172 0.608 1.00 44.16 176 GLY A C 1
ATOM 1223 O O . GLY A 1 176 ? -8.169 24.708 -0.433 1.00 44.16 176 GLY A O 1
ATOM 1224 N N . ALA A 1 177 ? -8.591 23.245 1.172 1.00 47.75 177 ALA A N 1
ATOM 1225 C CA . ALA A 1 177 ? -9.937 22.984 0.633 1.00 47.75 177 ALA A CA 1
ATOM 1226 C C . ALA A 1 177 ? -10.933 24.104 1.002 1.00 47.75 177 ALA A C 1
ATOM 1228 O O . 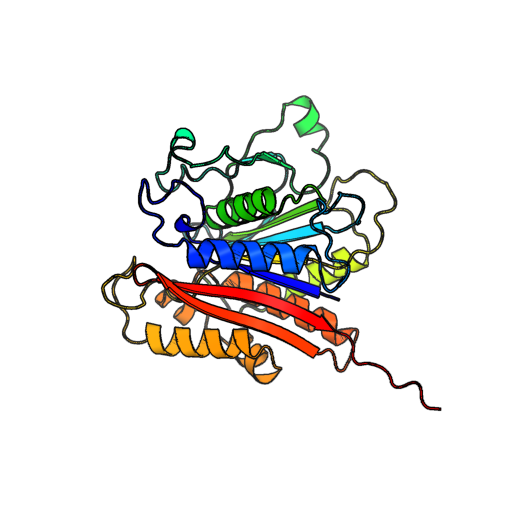ALA A 1 177 ? -10.897 24.646 2.107 1.00 47.75 177 ALA A O 1
ATOM 1229 N N . PHE A 1 178 ? -11.813 24.454 0.053 1.00 41.28 178 PHE A N 1
ATOM 1230 C CA . PHE A 1 178 ? -12.877 25.449 0.220 1.00 41.28 178 PHE A CA 1
ATOM 1231 C C . PHE A 1 178 ? -13.639 25.240 1.535 1.00 41.28 178 PHE A C 1
ATOM 1233 O O . PHE A 1 178 ? -13.966 24.110 1.884 1.00 41.28 178 PHE A O 1
ATOM 1240 N N . SER A 1 179 ? -13.954 26.341 2.222 1.00 41.84 179 SER A N 1
ATOM 1241 C CA . SER A 1 179 ? -14.687 26.399 3.495 1.00 41.84 179 SER A CA 1
ATOM 1242 C C . SER A 1 179 ? -16.170 26.000 3.370 1.00 41.84 179 SER A C 1
ATOM 1244 O O . SER A 1 179 ? -17.060 26.753 3.773 1.00 41.84 179 SER A O 1
ATOM 1246 N N . GLY A 1 180 ? -16.458 24.856 2.755 1.00 47.25 180 GLY A N 1
ATOM 1247 C CA . GLY A 1 180 ? -17.698 24.130 2.997 1.00 47.25 180 GLY A CA 1
ATOM 1248 C C . GLY A 1 180 ? -17.537 23.328 4.285 1.00 47.25 180 GLY A C 1
ATOM 1249 O O . GLY A 1 180 ? -16.436 22.857 4.558 1.00 47.25 180 GLY A O 1
ATOM 1250 N N . ASP A 1 181 ? -18.598 23.211 5.083 1.00 48.88 181 ASP A N 1
ATOM 1251 C CA . ASP A 1 181 ? -18.666 22.312 6.244 1.00 48.88 181 ASP A CA 1
ATOM 1252 C C . ASP A 1 181 ? -18.250 20.893 5.819 1.00 48.88 181 ASP A C 1
ATOM 1254 O O . ASP A 1 181 ? -19.070 20.123 5.325 1.00 48.88 181 ASP A O 1
ATOM 1258 N N . ALA A 1 182 ? -16.969 20.548 5.962 1.00 53.06 182 ALA A N 1
ATOM 1259 C CA . ALA A 1 182 ? -16.498 19.196 5.721 1.00 53.06 182 ALA A CA 1
ATOM 1260 C C . ALA A 1 182 ? -17.015 18.339 6.875 1.00 53.06 182 ALA A C 1
ATOM 1262 O O . ALA A 1 182 ? -16.539 18.446 8.010 1.00 53.06 182 ALA A O 1
ATOM 1263 N N . ALA A 1 183 ? -18.033 17.524 6.608 1.00 54.78 183 ALA A N 1
ATOM 1264 C CA . ALA A 1 183 ? -18.549 16.609 7.607 1.00 54.78 183 ALA A CA 1
ATOM 1265 C C . ALA A 1 183 ? -17.420 15.680 8.082 1.00 54.78 183 ALA A C 1
ATOM 1267 O O . ALA A 1 183 ? -16.596 15.217 7.291 1.00 54.78 183 ALA A O 1
ATOM 1268 N N . ALA A 1 184 ? -17.378 15.402 9.387 1.00 64.56 184 ALA A N 1
ATOM 1269 C CA . ALA A 1 184 ? -16.476 14.408 9.955 1.00 64.56 184 ALA A CA 1
ATOM 1270 C C . ALA A 1 184 ? -16.636 13.075 9.199 1.00 64.56 184 ALA A C 1
ATOM 1272 O O . ALA A 1 184 ? -17.692 12.439 9.249 1.00 64.56 184 ALA A O 1
ATOM 1273 N N . GLY A 1 185 ? -15.590 12.675 8.478 1.00 70.56 185 GLY A N 1
ATOM 1274 C CA . GLY A 1 185 ? -15.622 11.550 7.551 1.00 70.56 185 GLY A CA 1
ATOM 1275 C C . GLY A 1 185 ? -15.006 10.285 8.140 1.00 70.56 185 GLY A C 1
ATOM 1276 O O . GLY A 1 185 ? -14.170 10.322 9.046 1.00 70.56 185 GLY A O 1
ATOM 1277 N N . GLN A 1 186 ? -15.392 9.127 7.602 1.00 79.94 186 GLN A N 1
ATOM 1278 C CA . GLN A 1 186 ? -14.685 7.877 7.884 1.00 79.94 186 GLN A CA 1
ATOM 1279 C C . GLN A 1 186 ? -13.366 7.854 7.094 1.00 79.94 186 GLN A C 1
ATOM 1281 O O . GLN A 1 186 ? -13.413 7.989 5.869 1.00 79.94 186 GLN A O 1
ATOM 1286 N N . PRO A 1 187 ? -12.200 7.679 7.747 1.00 85.56 187 PRO A N 1
ATOM 1287 C CA . PRO A 1 187 ? -10.933 7.597 7.035 1.00 85.56 187 PRO A CA 1
ATOM 1288 C C . PRO A 1 187 ? -10.890 6.333 6.168 1.00 85.56 187 PRO A C 1
ATOM 1290 O O . PRO A 1 187 ? -11.159 5.229 6.654 1.00 85.56 187 PRO A O 1
ATOM 1293 N N . VAL A 1 188 ? -10.519 6.503 4.896 1.00 94.12 188 VAL A N 1
ATOM 1294 C CA . VAL A 1 188 ? -10.194 5.404 3.978 1.00 94.12 188 VAL A CA 1
ATOM 1295 C C . VAL A 1 188 ? -8.704 5.466 3.666 1.00 94.12 188 VAL A C 1
ATOM 1297 O O . VAL A 1 188 ? -8.219 6.486 3.180 1.00 94.12 188 VAL A O 1
ATOM 1300 N N . LEU A 1 189 ? -7.973 4.385 3.934 1.00 97.69 189 LEU A N 1
ATOM 1301 C CA . LEU A 1 189 ? -6.543 4.291 3.637 1.00 97.69 189 LEU A CA 1
ATOM 1302 C C . LEU A 1 189 ? -6.293 3.386 2.426 1.00 97.69 189 LEU A C 1
ATOM 1304 O O . LEU A 1 189 ? -6.858 2.301 2.321 1.00 97.69 189 LEU A O 1
ATOM 1308 N N . VAL A 1 190 ? -5.388 3.790 1.541 1.00 98.56 190 VAL A N 1
ATOM 1309 C CA . VAL A 1 190 ? -4.752 2.898 0.565 1.00 98.56 190 VAL A CA 1
ATOM 1310 C C . VAL A 1 190 ? -3.292 2.774 0.970 1.00 98.56 190 VAL A C 1
ATOM 1312 O O . VAL A 1 190 ? -2.506 3.702 0.794 1.00 98.56 190 VAL A O 1
ATOM 1315 N N . VAL A 1 191 ? -2.952 1.642 1.576 1.00 98.75 191 VAL A N 1
ATOM 1316 C CA . VAL A 1 191 ? -1.641 1.351 2.154 1.00 98.75 191 VAL A CA 1
ATOM 1317 C C . VAL A 1 191 ? -0.852 0.533 1.143 1.00 98.75 191 VAL A C 1
ATOM 1319 O O . VAL A 1 191 ? -1.171 -0.626 0.877 1.00 98.75 191 VAL A O 1
ATOM 1322 N N . VAL A 1 192 ? 0.157 1.161 0.552 1.00 98.81 192 VAL A N 1
ATOM 1323 C CA . VAL A 1 192 ? 0.914 0.608 -0.568 1.00 98.81 192 VAL A CA 1
ATOM 1324 C C . VAL A 1 192 ? 2.219 0.008 -0.074 1.00 98.81 192 VAL A C 1
ATOM 1326 O O . VAL A 1 192 ? 2.963 0.674 0.636 1.00 98.81 192 VAL A O 1
ATOM 1329 N N . GLY A 1 193 ? 2.538 -1.213 -0.483 1.00 98.12 193 GLY A N 1
ATOM 1330 C CA . GLY A 1 193 ? 3.840 -1.822 -0.244 1.00 98.12 193 GLY A CA 1
ATOM 1331 C C . GLY A 1 193 ? 3.815 -3.341 -0.324 1.00 98.12 193 GLY A C 1
ATOM 1332 O O . GLY A 1 193 ? 2.769 -3.978 -0.215 1.00 98.12 193 GLY A O 1
ATOM 1333 N N . SER A 1 194 ? 4.993 -3.918 -0.520 1.00 98.12 194 SER A N 1
ATOM 1334 C CA . SER A 1 194 ? 5.197 -5.363 -0.613 1.00 98.12 194 SER A CA 1
ATOM 1335 C C . SER A 1 194 ? 5.979 -5.888 0.591 1.00 98.12 194 SER A C 1
ATOM 1337 O O . SER A 1 194 ? 6.577 -5.110 1.340 1.00 98.12 194 SER A O 1
ATOM 1339 N N . ALA A 1 195 ? 5.971 -7.210 0.772 1.00 97.88 195 ALA A N 1
ATOM 1340 C CA . ALA A 1 195 ? 6.874 -7.899 1.687 1.00 97.88 195 ALA A CA 1
ATOM 1341 C C . ALA A 1 195 ? 8.284 -7.965 1.058 1.00 97.88 195 ALA A C 1
ATOM 1343 O O . ALA A 1 195 ? 8.713 -7.000 0.422 1.00 97.88 195 ALA A O 1
ATOM 1344 N N . SER A 1 196 ? 9.056 -9.037 1.245 1.00 97.75 196 SER A N 1
ATOM 1345 C CA . SER A 1 196 ? 10.437 -9.054 0.761 1.00 97.75 196 SER A CA 1
ATOM 1346 C C . SER A 1 196 ? 10.560 -8.983 -0.770 1.00 97.75 196 SER A C 1
ATOM 1348 O O . SER A 1 196 ? 9.841 -9.635 -1.533 1.00 97.75 196 SER A O 1
ATOM 1350 N N . GLY A 1 197 ? 11.562 -8.223 -1.220 1.00 97.06 197 GLY A N 1
ATOM 1351 C CA . GLY A 1 197 ? 12.035 -8.207 -2.609 1.00 97.06 197 GLY A CA 1
ATOM 1352 C C . GLY A 1 197 ? 13.146 -9.227 -2.879 1.00 97.06 197 GLY A C 1
ATOM 1353 O O . GLY A 1 197 ? 13.897 -9.062 -3.838 1.00 97.06 197 GLY A O 1
ATOM 1354 N N . ARG A 1 198 ? 13.307 -10.223 -1.995 1.00 97.62 198 ARG A N 1
ATOM 1355 C CA . ARG A 1 198 ? 14.387 -11.228 -1.995 1.00 97.62 198 ARG A CA 1
ATOM 1356 C C . ARG A 1 198 ? 13.846 -12.659 -1.861 1.00 97.62 198 ARG A C 1
ATOM 1358 O O . ARG A 1 198 ? 14.539 -13.524 -1.335 1.00 97.62 198 ARG A O 1
ATOM 1365 N N . HIS A 1 199 ? 12.597 -12.896 -2.272 1.00 93.88 199 HIS A N 1
ATOM 1366 C CA . HIS A 1 199 ? 11.899 -14.172 -2.098 1.00 93.88 199 HIS A CA 1
ATOM 1367 C C . HIS A 1 199 ? 12.322 -15.191 -3.170 1.00 93.88 199 HIS A C 1
ATOM 1369 O O . HIS A 1 199 ? 11.561 -15.533 -4.078 1.00 93.88 199 HIS A O 1
ATOM 1375 N N . GLY A 1 200 ? 13.550 -15.697 -3.056 1.00 92.25 200 GLY A N 1
ATOM 1376 C CA . GLY A 1 200 ? 14.088 -16.730 -3.934 1.00 92.25 200 GLY A CA 1
ATOM 1377 C C . GLY A 1 200 ? 14.889 -16.201 -5.132 1.00 92.25 200 GLY A C 1
ATOM 1378 O O . GLY A 1 200 ? 15.138 -15.002 -5.261 1.00 92.25 200 GLY A O 1
ATOM 1379 N N . PRO A 1 201 ? 15.321 -17.103 -6.032 1.00 91.94 201 PRO A N 1
ATOM 1380 C CA . PRO A 1 201 ? 16.281 -16.790 -7.095 1.00 91.94 201 PRO A CA 1
ATOM 1381 C C . PRO A 1 201 ? 15.724 -15.902 -8.213 1.00 91.94 201 PRO A C 1
ATOM 1383 O O . PRO A 1 201 ? 16.503 -15.248 -8.902 1.00 91.94 201 PRO A O 1
ATOM 1386 N N . ASP A 1 202 ? 14.402 -15.875 -8.389 1.00 92.31 202 ASP A N 1
ATOM 1387 C CA . ASP A 1 202 ? 13.734 -15.054 -9.406 1.00 92.31 202 ASP A CA 1
ATOM 1388 C C . ASP A 1 202 ? 13.449 -13.625 -8.918 1.00 92.31 202 ASP A C 1
ATOM 1390 O O . ASP A 1 202 ? 12.903 -12.818 -9.668 1.00 92.31 202 ASP A O 1
ATOM 1394 N N . ALA A 1 203 ? 13.790 -13.315 -7.661 1.00 92.62 203 ALA A N 1
ATOM 1395 C CA . ALA A 1 203 ? 13.505 -12.034 -7.040 1.00 92.62 203 ALA A CA 1
ATOM 1396 C C . ALA A 1 203 ? 14.280 -10.875 -7.698 1.00 92.62 203 ALA A C 1
ATOM 1398 O O . ALA A 1 203 ? 15.377 -11.072 -8.228 1.00 92.62 203 ALA A O 1
ATOM 1399 N N . PRO A 1 204 ? 13.777 -9.627 -7.605 1.00 89.56 204 PRO A N 1
ATOM 1400 C CA . PRO A 1 204 ? 14.476 -8.456 -8.142 1.00 89.56 204 PRO A CA 1
ATOM 1401 C C . PRO A 1 204 ? 15.858 -8.207 -7.521 1.00 89.56 204 PRO A C 1
ATOM 1403 O O . PRO A 1 204 ? 16.699 -7.529 -8.115 1.00 89.56 204 PRO A O 1
ATOM 1406 N N . LEU A 1 205 ? 16.085 -8.709 -6.306 1.00 95.00 205 LEU A N 1
ATOM 1407 C CA . LEU A 1 205 ? 17.335 -8.584 -5.566 1.00 95.00 205 LEU A CA 1
ATOM 1408 C C . LEU A 1 205 ? 17.886 -9.965 -5.207 1.00 95.00 205 LEU A C 1
ATOM 1410 O O . LEU A 1 205 ? 17.164 -10.954 -5.214 1.00 95.00 205 LEU A O 1
ATOM 1414 N N . ALA A 1 206 ? 19.174 -10.016 -4.847 1.00 96.19 206 ALA A N 1
ATOM 1415 C CA . ALA A 1 206 ? 19.825 -11.264 -4.453 1.00 96.19 206 ALA A CA 1
ATOM 1416 C C . ALA A 1 206 ? 19.041 -11.992 -3.349 1.00 96.19 206 ALA A C 1
ATOM 1418 O O . ALA A 1 206 ? 18.670 -11.362 -2.350 1.00 96.19 206 ALA A O 1
ATOM 1419 N N . ASP A 1 207 ? 18.852 -13.295 -3.552 1.00 95.81 207 ASP A N 1
ATOM 1420 C CA . ASP A 1 207 ? 18.146 -14.196 -2.645 1.00 95.81 207 ASP A CA 1
ATOM 1421 C C . ASP A 1 207 ? 18.672 -14.079 -1.207 1.00 95.81 207 ASP A C 1
ATOM 1423 O O . ASP A 1 207 ? 19.881 -13.971 -0.966 1.00 95.81 207 ASP A O 1
ATOM 1427 N N . ASP A 1 208 ? 17.749 -14.094 -0.251 1.00 97.25 208 ASP A N 1
ATOM 1428 C CA . ASP A 1 208 ? 18.049 -14.141 1.173 1.00 97.25 208 ASP A CA 1
ATOM 1429 C C . ASP A 1 208 ? 17.243 -15.287 1.793 1.00 97.25 208 ASP A C 1
ATOM 1431 O O . ASP A 1 208 ? 16.015 -15.208 1.838 1.00 97.25 208 ASP A O 1
ATOM 1435 N N . PRO A 1 209 ? 17.887 -16.332 2.344 1.00 96.38 209 PRO A N 1
ATOM 1436 C CA . PRO A 1 209 ? 17.181 -17.507 2.855 1.00 96.38 209 PRO A CA 1
ATOM 1437 C C . PRO A 1 209 ? 16.235 -17.196 4.025 1.00 96.38 209 PRO A C 1
ATOM 1439 O O . PRO A 1 209 ? 15.413 -18.032 4.399 1.00 96.38 209 PRO A O 1
ATOM 1442 N N . ARG A 1 210 ? 16.337 -16.006 4.633 1.00 97.25 210 ARG A N 1
ATOM 1443 C CA . ARG A 1 210 ? 15.419 -15.544 5.681 1.00 97.25 210 ARG A CA 1
ATOM 1444 C C . ARG A 1 210 ? 14.093 -15.031 5.112 1.00 97.25 210 ARG A C 1
ATOM 1446 O O . ARG A 1 210 ? 13.107 -15.028 5.846 1.00 97.25 210 ARG A O 1
ATOM 1453 N N . ALA A 1 211 ? 14.068 -14.605 3.847 1.00 97.62 211 ALA A N 1
ATOM 1454 C CA . ALA A 1 211 ? 12.944 -13.929 3.201 1.00 97.62 211 ALA A CA 1
ATOM 1455 C C . ALA A 1 211 ? 11.640 -14.724 3.321 1.00 97.62 211 ALA A C 1
ATOM 1457 O O . ALA A 1 211 ? 10.677 -14.226 3.894 1.00 97.62 211 ALA A O 1
ATOM 1458 N N . THR A 1 212 ? 11.633 -15.994 2.906 1.00 97.25 212 THR A N 1
ATOM 1459 C CA . THR A 1 212 ? 10.426 -16.836 2.921 1.00 97.25 212 THR A CA 1
ATOM 1460 C C . THR A 1 212 ? 9.795 -16.957 4.309 1.00 97.25 212 THR A C 1
ATOM 1462 O O . THR A 1 212 ? 8.576 -16.867 4.442 1.00 97.25 212 THR A O 1
ATOM 1465 N N . GLY A 1 213 ? 10.612 -17.145 5.351 1.00 97.88 213 GLY A N 1
ATOM 1466 C CA . GLY A 1 213 ? 10.119 -17.256 6.725 1.00 97.88 213 GLY A CA 1
ATOM 1467 C C . GLY A 1 213 ? 9.554 -15.938 7.257 1.00 97.88 213 GLY A C 1
ATOM 1468 O O . GLY A 1 213 ? 8.517 -15.938 7.918 1.00 97.88 213 GLY A O 1
ATOM 1469 N N . VAL A 1 214 ? 10.211 -14.818 6.943 1.00 98.19 214 VAL A N 1
ATOM 1470 C CA . VAL A 1 214 ? 9.747 -13.483 7.345 1.00 98.19 214 VAL A CA 1
ATOM 1471 C C . VAL A 1 214 ? 8.469 -13.098 6.603 1.00 98.19 214 VAL A C 1
ATOM 1473 O O . VAL A 1 214 ? 7.523 -12.651 7.244 1.00 98.19 214 VAL A O 1
ATOM 1476 N N . ASP A 1 215 ? 8.393 -13.338 5.296 1.00 98.50 215 ASP A N 1
ATOM 1477 C CA . ASP A 1 215 ? 7.207 -13.032 4.490 1.00 98.50 215 ASP A CA 1
ATOM 1478 C C . ASP A 1 215 ? 5.980 -13.807 4.969 1.00 98.50 215 ASP A C 1
ATOM 1480 O O . ASP A 1 215 ? 4.899 -13.236 5.101 1.00 98.50 215 ASP A O 1
ATOM 1484 N N . ALA A 1 216 ? 6.148 -15.095 5.289 1.00 98.31 216 ALA A N 1
ATOM 1485 C CA . ALA A 1 216 ? 5.073 -15.915 5.833 1.00 98.31 216 ALA A CA 1
ATOM 1486 C C . ALA A 1 216 ? 4.581 -15.397 7.196 1.00 98.31 216 ALA A C 1
ATOM 1488 O O . ALA A 1 216 ? 3.374 -15.369 7.438 1.00 98.31 216 ALA A O 1
ATOM 1489 N N . ALA A 1 217 ? 5.493 -14.963 8.074 1.00 98.50 217 ALA A N 1
ATOM 1490 C CA . ALA A 1 217 ? 5.141 -14.408 9.381 1.00 98.50 217 ALA A CA 1
ATOM 1491 C C . ALA A 1 217 ? 4.413 -13.060 9.257 1.00 98.50 217 ALA A C 1
ATOM 1493 O O . ALA A 1 217 ? 3.357 -12.875 9.858 1.00 98.50 217 ALA A O 1
ATOM 1494 N N . VAL A 1 218 ? 4.933 -12.154 8.425 1.00 98.44 218 VAL A N 1
ATOM 1495 C CA . VAL A 1 218 ? 4.310 -10.855 8.131 1.00 98.44 218 VAL A CA 1
ATOM 1496 C C . VAL A 1 218 ? 2.914 -11.044 7.548 1.00 98.44 218 VAL A C 1
ATOM 1498 O O . VAL A 1 218 ? 1.970 -10.400 7.998 1.00 98.44 218 VAL A O 1
ATOM 1501 N N . LEU A 1 219 ? 2.758 -11.950 6.578 1.00 98.69 219 LEU A N 1
ATOM 1502 C CA . LEU A 1 219 ? 1.460 -12.240 5.979 1.00 98.69 219 LEU A CA 1
ATOM 1503 C C . LEU A 1 219 ? 0.470 -12.790 7.009 1.00 98.69 219 LEU A C 1
ATOM 1505 O O . LEU A 1 219 ? -0.674 -12.346 7.039 1.00 98.69 219 LEU A O 1
ATOM 1509 N N . ALA A 1 220 ? 0.897 -13.735 7.850 1.00 98.62 220 ALA A N 1
ATOM 1510 C CA . ALA A 1 220 ? 0.045 -14.297 8.894 1.00 98.62 220 ALA A CA 1
ATOM 1511 C C . ALA A 1 220 ? -0.418 -13.220 9.887 1.00 98.62 220 ALA A C 1
ATOM 1513 O O . ALA A 1 220 ? -1.592 -13.187 10.258 1.00 98.62 220 ALA A O 1
ATOM 1514 N N . ASP A 1 221 ? 0.475 -12.307 10.272 1.00 98.69 221 ASP A N 1
ATOM 1515 C CA . ASP A 1 221 ? 0.130 -11.215 11.177 1.00 98.69 221 ASP A CA 1
ATOM 1516 C C . ASP A 1 221 ? -0.808 -10.191 10.511 1.00 98.69 221 ASP A C 1
ATOM 1518 O O . ASP A 1 221 ? -1.784 -9.755 11.127 1.00 98.69 221 ASP A O 1
ATOM 1522 N N . LEU A 1 222 ? -0.581 -9.855 9.235 1.00 98.44 222 LEU A N 1
ATOM 1523 C CA . LEU A 1 222 ? -1.469 -8.971 8.472 1.00 98.44 222 LEU A CA 1
ATOM 1524 C C . LEU A 1 222 ? -2.853 -9.595 8.233 1.00 98.44 222 LEU A C 1
ATOM 1526 O O . LEU A 1 222 ? -3.849 -8.877 8.240 1.00 98.44 222 LEU A O 1
ATOM 1530 N N . ALA A 1 223 ? -2.930 -10.912 8.040 1.00 98.38 223 ALA A N 1
ATOM 1531 C CA . ALA A 1 223 ? -4.187 -11.633 7.848 1.00 98.38 223 ALA A CA 1
ATOM 1532 C C . ALA A 1 223 ? -4.954 -11.871 9.153 1.00 98.38 223 ALA A C 1
ATO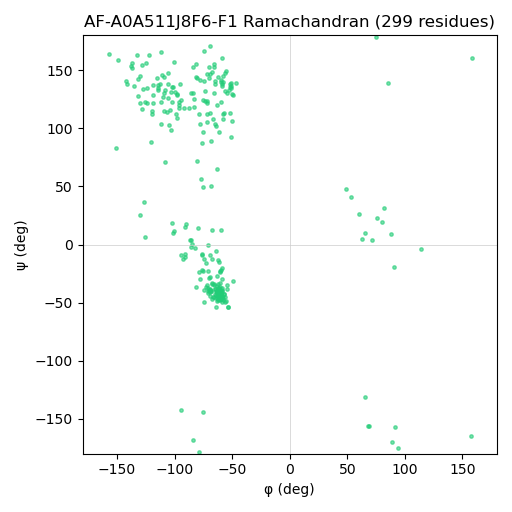M 1534 O O . ALA A 1 223 ? -6.179 -11.918 9.126 1.00 98.38 223 ALA A O 1
ATOM 1535 N N . SER A 1 224 ? -4.266 -12.000 10.292 1.00 97.50 224 SER A N 1
ATOM 1536 C CA . SER A 1 224 ? -4.946 -12.088 11.588 1.00 97.50 224 SER A CA 1
ATOM 1537 C C . SER A 1 224 ? -5.491 -10.727 12.021 1.00 97.50 224 SER A C 1
ATOM 1539 O O . SER A 1 224 ? -6.644 -10.606 12.431 1.00 97.50 224 SER A O 1
ATOM 1541 N N . GLY A 1 225 ? -4.650 -9.689 11.966 1.00 95.19 225 GLY A N 1
ATOM 1542 C CA . GLY A 1 225 ? -5.009 -8.348 12.426 1.00 95.19 225 GLY A CA 1
ATOM 1543 C C . GLY A 1 225 ? -5.331 -8.249 13.924 1.00 95.19 225 GLY A C 1
ATOM 1544 O O . GLY A 1 225 ? -5.715 -7.168 14.365 1.00 95.19 225 GLY A O 1
ATOM 1545 N N . ASP A 1 226 ? -5.178 -9.325 14.708 1.00 95.62 226 ASP A N 1
ATOM 1546 C CA . ASP A 1 226 ? -5.410 -9.363 16.157 1.00 95.62 226 ASP A CA 1
ATOM 1547 C C . ASP A 1 226 ? -4.369 -8.554 16.961 1.00 95.62 226 ASP A C 1
ATOM 1549 O O . ASP A 1 226 ? -3.364 -8.078 16.434 1.00 95.62 226 ASP A O 1
ATOM 1553 N N . ASP A 1 227 ? -4.602 -8.378 18.264 1.00 94.94 227 ASP A N 1
ATOM 1554 C CA . ASP A 1 227 ? -3.727 -7.583 19.138 1.00 94.94 227 ASP A CA 1
ATOM 1555 C C . ASP A 1 227 ? -2.277 -8.080 19.186 1.00 94.94 227 ASP A C 1
ATOM 1557 O O . ASP A 1 227 ? -1.344 -7.276 19.195 1.00 94.94 227 ASP A O 1
ATOM 1561 N N . ALA A 1 228 ? -2.072 -9.396 19.207 1.00 97.25 228 ALA A N 1
ATOM 1562 C CA . ALA A 1 228 ? -0.743 -9.983 19.274 1.00 97.25 228 ALA A CA 1
ATOM 1563 C C . ALA A 1 228 ? -0.020 -9.872 17.923 1.00 97.25 228 ALA A C 1
ATOM 1565 O O . ALA A 1 228 ? 1.179 -9.596 17.894 1.00 97.25 228 ALA A O 1
ATOM 1566 N N . ALA A 1 229 ? -0.740 -10.058 16.817 1.00 97.81 229 ALA A N 1
ATOM 1567 C CA . ALA A 1 229 ? -0.256 -9.851 15.459 1.00 97.81 229 ALA A CA 1
ATOM 1568 C C . ALA A 1 229 ? 0.146 -8.390 15.226 1.00 97.81 229 ALA A C 1
ATOM 1570 O O . ALA A 1 229 ? 1.261 -8.116 14.787 1.00 97.81 229 ALA A O 1
ATOM 1571 N N . ARG A 1 230 ? -0.704 -7.434 15.618 1.00 97.75 230 ARG A N 1
ATOM 1572 C CA . ARG A 1 230 ? -0.383 -6.003 15.533 1.00 97.75 230 ARG A CA 1
ATOM 1573 C C . ARG A 1 230 ? 0.818 -5.631 16.400 1.00 97.75 230 ARG A C 1
ATOM 1575 O O . ARG A 1 230 ? 1.672 -4.881 15.938 1.00 97.75 230 ARG A O 1
ATOM 1582 N N . ALA A 1 231 ? 0.942 -6.193 17.605 1.00 97.94 231 ALA A N 1
ATOM 1583 C CA . ALA A 1 231 ? 2.117 -5.980 18.451 1.00 97.94 231 ALA A CA 1
ATOM 1584 C C . ALA A 1 231 ? 3.413 -6.518 17.812 1.00 97.94 231 ALA A C 1
ATOM 1586 O O . ALA A 1 231 ? 4.444 -5.849 17.876 1.00 97.94 231 ALA A O 1
ATOM 1587 N N . ARG A 1 232 ? 3.370 -7.689 17.160 1.00 98.44 232 ARG A N 1
ATOM 1588 C CA . ARG A 1 232 ? 4.518 -8.240 16.416 1.00 98.44 232 ARG A CA 1
ATOM 1589 C C . ARG A 1 232 ? 4.891 -7.380 15.211 1.00 98.44 232 ARG A C 1
ATOM 1591 O O . ARG A 1 232 ? 6.066 -7.061 15.056 1.00 98.44 232 ARG A O 1
ATOM 1598 N N . LEU A 1 233 ? 3.911 -6.941 14.417 1.00 98.38 233 LEU A N 1
ATOM 1599 C CA . LEU A 1 233 ? 4.140 -6.030 13.288 1.00 98.38 233 LEU A CA 1
ATOM 1600 C C . LEU A 1 233 ? 4.702 -4.675 13.748 1.00 98.38 233 LEU A C 1
ATOM 1602 O O . LEU A 1 233 ? 5.606 -4.136 13.111 1.00 98.38 233 LEU A O 1
ATOM 1606 N N . ALA A 1 234 ? 4.212 -4.130 14.865 1.00 98.19 234 ALA A N 1
ATOM 1607 C CA . ALA A 1 234 ? 4.709 -2.877 15.436 1.00 98.19 234 ALA A CA 1
ATOM 1608 C C . ALA A 1 234 ? 6.144 -3.002 15.973 1.00 98.19 234 ALA A C 1
ATOM 1610 O O . ALA A 1 234 ? 6.913 -2.044 15.916 1.00 98.19 234 ALA A O 1
ATOM 1611 N N . GLY A 1 235 ? 6.499 -4.179 16.494 1.00 97.75 235 GLY A N 1
ATOM 1612 C CA . GLY A 1 235 ? 7.839 -4.505 16.980 1.00 97.75 235 GLY A CA 1
ATOM 1613 C C . GLY A 1 235 ? 8.800 -5.006 15.900 1.00 97.75 235 GLY A C 1
ATOM 1614 O O . GLY A 1 235 ? 9.912 -5.413 16.235 1.00 97.75 235 GLY A O 1
ATOM 1615 N N . TRP A 1 236 ? 8.392 -5.024 14.627 1.00 97.75 236 TRP A N 1
ATOM 1616 C CA . TRP A 1 236 ? 9.223 -5.555 13.555 1.00 97.75 236 TRP A CA 1
ATOM 1617 C C . TRP A 1 236 ? 10.409 -4.633 13.248 1.00 97.75 236 TRP A C 1
ATOM 1619 O O . TRP A 1 236 ? 10.238 -3.464 12.897 1.00 97.75 236 TRP A O 1
ATOM 1629 N N . ASP A 1 237 ? 11.618 -5.185 13.361 1.00 97.19 237 ASP A N 1
ATOM 1630 C CA . ASP A 1 237 ? 12.878 -4.465 13.201 1.00 97.19 237 ASP A CA 1
ATOM 1631 C C . ASP A 1 237 ? 13.037 -3.823 11.810 1.00 97.19 237 ASP A C 1
ATOM 1633 O O . ASP A 1 237 ? 13.047 -4.497 10.774 1.00 97.19 237 ASP A O 1
ATOM 1637 N N . ALA A 1 238 ? 13.238 -2.504 11.805 1.00 96.88 238 ALA A N 1
ATOM 1638 C CA . ALA A 1 238 ? 13.449 -1.715 10.599 1.00 96.88 238 ALA A CA 1
ATOM 1639 C C . ALA A 1 238 ? 14.702 -2.158 9.826 1.00 96.88 238 ALA A C 1
ATOM 1641 O O . ALA A 1 238 ? 14.691 -2.180 8.594 1.00 96.88 238 ALA A O 1
ATOM 1642 N N . ALA A 1 239 ? 15.776 -2.552 10.523 1.00 97.06 239 ALA A N 1
ATOM 1643 C CA . ALA A 1 239 ? 17.006 -2.982 9.863 1.00 97.06 239 ALA A CA 1
ATOM 1644 C C . ALA A 1 239 ? 16.810 -4.314 9.121 1.00 97.06 239 ALA A C 1
ATOM 1646 O O . ALA A 1 239 ? 17.270 -4.461 7.985 1.00 97.06 239 ALA A O 1
ATOM 1647 N N . GLN A 1 240 ? 16.077 -5.260 9.712 1.00 97.56 240 GLN A N 1
ATOM 1648 C CA . GLN A 1 240 ? 15.670 -6.491 9.039 1.00 97.56 240 GLN A CA 1
ATOM 1649 C C . GLN A 1 240 ? 14.774 -6.210 7.826 1.00 97.56 240 GLN A C 1
ATOM 1651 O O . GLN A 1 240 ? 15.029 -6.760 6.752 1.00 97.56 240 GLN A O 1
ATOM 1656 N N . ALA A 1 241 ? 13.765 -5.345 7.965 1.00 97.81 241 ALA A N 1
ATOM 1657 C CA . ALA A 1 241 ? 12.894 -4.966 6.854 1.00 97.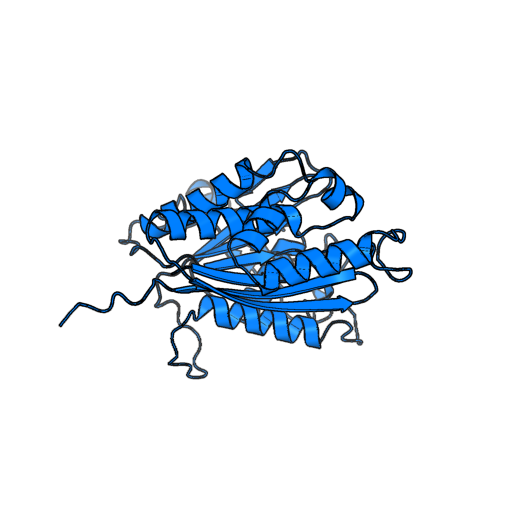81 241 ALA A CA 1
ATOM 1658 C C . ALA A 1 241 ? 13.683 -4.322 5.701 1.00 97.81 241 ALA A C 1
ATOM 1660 O O . ALA A 1 241 ? 13.494 -4.684 4.539 1.00 97.81 241 ALA A O 1
ATOM 1661 N N . HIS A 1 242 ? 14.630 -3.434 6.019 1.00 97.19 242 HIS A N 1
ATOM 1662 C CA . HIS A 1 242 ? 15.527 -2.833 5.037 1.00 97.19 242 HIS A CA 1
ATOM 1663 C C . HIS A 1 242 ? 16.411 -3.881 4.346 1.00 97.19 242 HIS A C 1
ATOM 1665 O O . HIS A 1 242 ? 16.509 -3.893 3.119 1.00 97.19 242 HIS A O 1
ATOM 1671 N N . ALA A 1 243 ? 17.016 -4.799 5.109 1.00 97.19 243 ALA A N 1
ATOM 1672 C CA . ALA A 1 243 ? 17.861 -5.858 4.560 1.00 97.19 243 ALA A CA 1
ATOM 1673 C C . ALA A 1 243 ? 17.100 -6.748 3.560 1.00 97.19 243 ALA A C 1
ATOM 1675 O O . ALA A 1 243 ? 17.654 -7.118 2.524 1.00 97.19 243 ALA A O 1
ATOM 1676 N N . LEU A 1 244 ? 15.824 -7.031 3.835 1.00 97.88 244 LEU A N 1
ATOM 1677 C CA . LEU A 1 244 ? 14.936 -7.821 2.975 1.00 97.88 244 LEU A CA 1
ATOM 1678 C C . LEU A 1 244 ? 14.250 -7.009 1.865 1.00 97.88 244 LEU A C 1
ATOM 1680 O O . LEU A 1 244 ? 13.490 -7.575 1.080 1.00 97.88 244 LEU A O 1
ATOM 1684 N N . ALA A 1 245 ? 14.529 -5.705 1.779 1.00 97.50 245 ALA A N 1
ATOM 1685 C CA . ALA A 1 245 ? 13.880 -4.773 0.859 1.00 97.50 245 ALA A CA 1
ATOM 1686 C C . ALA A 1 245 ? 12.343 -4.791 0.956 1.00 97.50 245 ALA A C 1
ATOM 1688 O O . ALA A 1 245 ? 11.651 -4.735 -0.057 1.00 97.50 245 ALA A O 1
ATOM 1689 N N . CYS A 1 246 ? 11.813 -4.874 2.178 1.00 98.00 246 CYS A N 1
ATOM 1690 C CA . CYS A 1 246 ? 10.379 -4.810 2.425 1.00 98.00 246 CYS A CA 1
ATOM 1691 C C . CYS A 1 246 ? 9.878 -3.364 2.351 1.00 98.00 246 CYS A C 1
ATOM 1693 O O . CYS A 1 246 ? 10.048 -2.584 3.292 1.00 98.00 246 CYS A O 1
ATOM 1695 N N . THR A 1 247 ? 9.216 -3.014 1.253 1.00 98.06 247 THR A N 1
ATOM 1696 C CA . THR A 1 247 ? 8.703 -1.656 1.018 1.00 98.06 247 THR A CA 1
ATOM 1697 C C . THR A 1 247 ? 7.436 -1.352 1.817 1.00 98.06 247 THR A C 1
ATOM 1699 O O . THR A 1 247 ? 7.164 -0.192 2.118 1.00 98.06 247 THR A O 1
ATOM 1702 N N . GLY A 1 248 ? 6.696 -2.382 2.242 1.00 98.12 248 GLY A N 1
ATOM 1703 C CA . GLY A 1 248 ? 5.498 -2.245 3.069 1.00 98.12 248 GLY A CA 1
ATOM 1704 C C . GLY A 1 248 ? 5.751 -1.866 4.525 1.00 98.12 248 GLY A C 1
ATOM 1705 O O . GLY A 1 248 ? 4.825 -1.388 5.173 1.00 98.12 248 GLY A O 1
ATOM 1706 N N . TRP A 1 249 ? 6.982 -1.994 5.043 1.00 98.62 249 TRP A N 1
ATOM 1707 C CA . TRP A 1 249 ? 7.257 -1.801 6.475 1.00 98.62 249 TRP A CA 1
ATOM 1708 C C . TRP A 1 249 ? 6.750 -0.451 6.991 1.00 98.62 249 TRP A C 1
ATOM 1710 O O . TRP A 1 249 ? 5.965 -0.412 7.935 1.00 98.62 249 TRP A O 1
ATOM 1720 N N . GLY A 1 250 ? 7.144 0.652 6.347 1.00 98.38 250 GLY A N 1
ATOM 1721 C CA . GLY A 1 250 ? 6.760 2.000 6.774 1.00 98.38 250 GLY A CA 1
ATOM 1722 C C . GLY A 1 250 ? 5.249 2.252 6.677 1.00 98.38 250 GLY A C 1
ATOM 1723 O O . GLY A 1 250 ? 4.633 2.616 7.682 1.00 98.38 250 GLY A O 1
ATOM 1724 N N . PRO A 1 251 ? 4.629 2.022 5.506 1.00 98.75 251 PRO A N 1
ATOM 1725 C CA . PRO A 1 251 ? 3.183 2.141 5.322 1.00 98.75 251 PRO A CA 1
ATOM 1726 C C . PRO A 1 251 ? 2.363 1.303 6.314 1.00 98.75 251 PRO A C 1
ATOM 1728 O O . PRO A 1 251 ? 1.351 1.780 6.832 1.00 98.75 251 PRO A O 1
ATOM 1731 N N . TRP A 1 252 ? 2.814 0.093 6.660 1.00 98.75 252 TRP A N 1
ATOM 1732 C CA . TRP A 1 252 ? 2.143 -0.736 7.664 1.00 98.75 252 TRP A CA 1
ATOM 1733 C C . TRP A 1 252 ? 2.239 -0.146 9.076 1.00 98.75 252 TRP A C 1
ATOM 1735 O O . TRP A 1 252 ? 1.260 -0.222 9.813 1.00 98.75 252 TRP A O 1
ATOM 1745 N N . GLN A 1 253 ? 3.334 0.527 9.452 1.00 98.75 253 GLN A N 1
ATOM 1746 C CA . GLN A 1 253 ? 3.385 1.252 10.732 1.00 98.75 253 GLN A CA 1
ATOM 1747 C C . GLN A 1 253 ? 2.340 2.376 10.797 1.00 98.75 253 GLN A C 1
ATOM 1749 O O . GLN A 1 253 ? 1.705 2.568 11.833 1.00 98.75 253 GLN A O 1
ATOM 1754 N N . VAL A 1 254 ? 2.093 3.082 9.690 1.00 98.69 254 VAL A N 1
ATOM 1755 C CA . VAL A 1 254 ? 1.023 4.093 9.624 1.00 98.69 254 VAL A CA 1
ATOM 1756 C C . VAL A 1 254 ? -0.355 3.445 9.798 1.00 98.69 254 VAL A C 1
ATOM 1758 O O . VAL A 1 254 ? -1.168 3.935 10.581 1.00 98.69 254 VAL A O 1
ATOM 1761 N N . LEU A 1 255 ? -0.611 2.307 9.144 1.00 98.56 255 LEU A N 1
ATOM 1762 C CA . LEU A 1 255 ? -1.861 1.556 9.311 1.00 98.56 255 LEU A CA 1
ATOM 1763 C C . LEU A 1 255 ? -2.098 1.136 10.770 1.00 98.56 255 LEU A C 1
ATOM 1765 O O . LEU A 1 255 ? -3.197 1.327 11.290 1.00 98.56 255 LEU A O 1
ATOM 1769 N N . LEU A 1 256 ? -1.075 0.600 11.441 1.00 98.44 256 LEU A N 1
ATOM 1770 C CA . LEU A 1 256 ? -1.173 0.176 12.843 1.00 98.44 256 LEU A CA 1
ATOM 1771 C C . LEU A 1 256 ? -1.538 1.348 13.758 1.00 98.44 256 LEU A C 1
ATOM 1773 O O . LEU A 1 256 ? -2.463 1.236 14.558 1.00 98.44 256 LEU A O 1
ATOM 1777 N N . GLY A 1 257 ? -0.880 2.496 13.580 1.00 98.12 257 GLY A N 1
ATOM 1778 C CA . GLY A 1 257 ? -1.193 3.706 14.336 1.00 98.12 257 GLY A CA 1
ATOM 1779 C C . GLY A 1 257 ? -2.617 4.222 14.118 1.00 98.12 257 GLY A C 1
ATOM 1780 O O . GLY A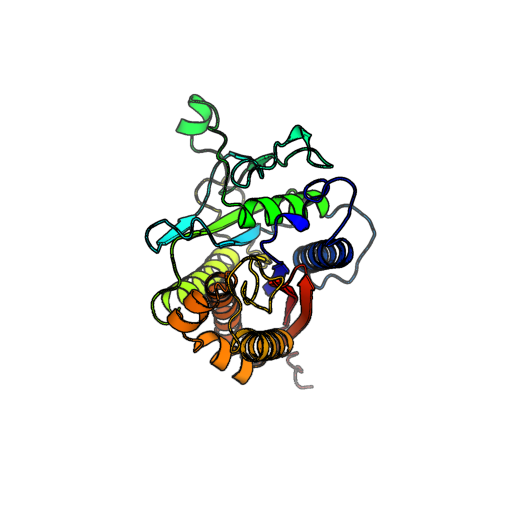 1 257 ? -3.274 4.657 15.064 1.00 98.12 257 GLY A O 1
ATOM 1781 N N . ALA A 1 258 ? -3.122 4.129 12.884 1.00 97.06 258 ALA A N 1
ATOM 1782 C CA . ALA A 1 258 ? -4.504 4.476 12.568 1.00 97.06 258 ALA A CA 1
ATOM 1783 C C . ALA A 1 258 ? -5.503 3.533 13.264 1.00 97.06 258 ALA A C 1
ATOM 1785 O O . ALA A 1 258 ? -6.503 3.986 13.823 1.00 97.06 258 ALA A O 1
ATOM 1786 N N . VAL A 1 259 ? -5.232 2.224 13.274 1.00 96.06 259 VAL A N 1
ATOM 1787 C CA . VAL A 1 259 ? -6.068 1.246 13.987 1.00 96.06 259 VAL A CA 1
ATOM 1788 C C . VAL A 1 259 ? -6.048 1.504 15.492 1.00 96.06 259 VAL A C 1
ATOM 1790 O O . VAL A 1 259 ? -7.113 1.552 16.102 1.00 96.06 259 VAL A O 1
ATOM 1793 N N . ASP A 1 260 ? -4.883 1.728 16.094 1.00 94.94 260 ASP A N 1
ATOM 1794 C CA . ASP A 1 260 ? -4.776 1.951 17.539 1.00 94.94 260 ASP A CA 1
ATOM 1795 C C . ASP A 1 260 ? -5.521 3.228 17.978 1.00 94.94 260 ASP A C 1
ATOM 1797 O O . ASP A 1 260 ? -6.301 3.186 18.929 1.00 94.94 260 ASP A O 1
ATOM 1801 N N . ALA A 1 261 ? -5.443 4.319 17.208 1.00 94.19 261 ALA A N 1
ATOM 1802 C CA . ALA A 1 261 ? -6.231 5.532 17.469 1.00 94.19 261 ALA A CA 1
ATOM 1803 C C . ALA A 1 261 ? -7.754 5.320 17.353 1.00 94.19 261 ALA A C 1
ATOM 1805 O O . ALA A 1 261 ? -8.555 6.024 17.986 1.00 94.19 261 ALA A O 1
ATOM 1806 N N . MET A 1 262 ? -8.189 4.350 16.542 1.00 91.56 262 MET A N 1
ATOM 1807 C CA . MET A 1 262 ? -9.590 3.933 16.519 1.00 91.56 262 MET A CA 1
ATOM 1808 C C . MET A 1 262 ? -9.977 3.194 17.806 1.00 91.56 262 MET A C 1
ATOM 1810 O O . MET A 1 262 ? -11.076 3.436 18.307 1.00 91.56 262 MET A O 1
ATOM 1814 N N . ARG A 1 263 ? -9.087 2.350 18.349 1.00 89.81 263 ARG A N 1
ATOM 1815 C CA . ARG A 1 263 ? -9.311 1.561 19.575 1.00 89.81 263 ARG A CA 1
ATOM 1816 C C . ARG A 1 263 ? -9.359 2.415 20.832 1.00 89.81 263 ARG A C 1
ATOM 1818 O O . ARG A 1 263 ? -10.211 2.166 21.679 1.00 89.81 263 ARG A O 1
ATOM 1825 N N . ASP A 1 264 ? -8.508 3.433 20.930 1.00 88.06 264 ASP A N 1
ATOM 1826 C CA . ASP A 1 264 ? -8.479 4.338 22.087 1.00 88.06 264 ASP A CA 1
ATOM 1827 C C . ASP A 1 264 ? -9.830 5.044 22.298 1.00 88.06 264 ASP A C 1
ATOM 1829 O O . ASP A 1 264 ? -10.219 5.345 23.425 1.00 88.06 264 ASP A O 1
ATOM 1833 N N . GLY A 1 265 ? -10.583 5.263 21.213 1.00 83.06 265 GLY A N 1
ATOM 1834 C CA . GLY A 1 265 ? -11.947 5.800 21.258 1.00 83.06 265 GLY A CA 1
ATOM 1835 C C . GLY A 1 265 ? -13.062 4.750 21.350 1.00 83.06 265 GLY A C 1
ATOM 1836 O O . GLY A 1 265 ? -14.219 5.130 21.506 1.00 83.06 265 GLY A O 1
ATOM 1837 N N . ALA A 1 266 ? -12.750 3.458 21.217 1.00 84.00 266 ALA A N 1
ATOM 1838 C CA . ALA A 1 266 ? -13.721 2.362 21.191 1.00 84.00 266 ALA A CA 1
ATOM 1839 C C . ALA A 1 266 ? -13.102 1.053 21.732 1.00 84.00 266 ALA A C 1
ATOM 1841 O O . ALA A 1 266 ? -12.664 0.199 20.949 1.00 84.00 266 ALA A O 1
ATOM 1842 N N . PRO A 1 267 ? -13.063 0.861 23.066 1.00 81.69 267 PRO A N 1
ATOM 1843 C CA .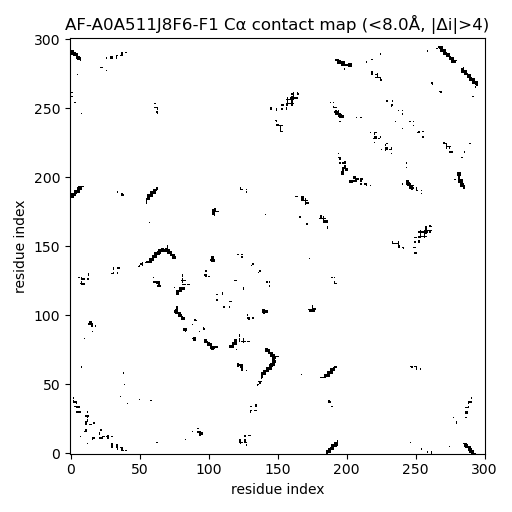 PRO A 1 267 ? -12.625 -0.395 23.666 1.00 81.69 267 PRO A CA 1
ATOM 1844 C C . PRO A 1 267 ? -13.429 -1.573 23.102 1.00 81.69 267 PRO A C 1
ATOM 1846 O O . PRO A 1 267 ? -14.652 -1.515 23.049 1.00 81.69 267 PRO A O 1
ATOM 1849 N N . GLY A 1 268 ? -12.747 -2.635 22.668 1.00 84.44 268 GLY A N 1
ATOM 1850 C CA . GLY A 1 268 ? -13.387 -3.798 22.035 1.00 84.44 268 GLY A CA 1
ATOM 1851 C C . GLY A 1 268 ? -13.573 -3.701 20.516 1.00 84.44 268 GLY A C 1
ATOM 1852 O O . GLY A 1 268 ? -14.237 -4.561 19.946 1.00 84.44 268 GLY A O 1
ATOM 1853 N N . LEU A 1 269 ? -12.991 -2.691 19.856 1.00 90.62 269 LEU A N 1
ATOM 1854 C CA . LEU A 1 269 ? -12.913 -2.619 18.393 1.00 90.62 269 LEU A CA 1
ATOM 1855 C C . LEU A 1 269 ? -12.361 -3.928 17.802 1.00 90.62 269 LEU A C 1
ATOM 1857 O O . LEU A 1 269 ? -11.290 -4.390 18.208 1.00 90.62 269 LEU A O 1
ATOM 1861 N N . VAL A 1 270 ? -13.061 -4.474 16.811 1.00 93.31 270 VAL A N 1
ATOM 1862 C CA . VAL A 1 270 ? -12.643 -5.671 16.074 1.00 93.31 270 VAL A CA 1
ATOM 1863 C C . VAL A 1 270 ? -12.055 -5.251 14.73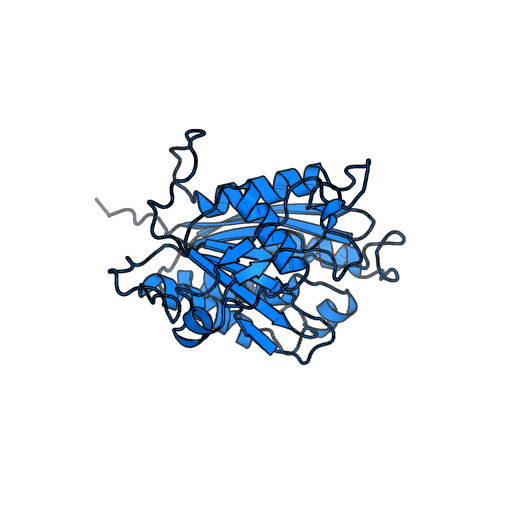1 1.00 93.31 270 VAL A C 1
ATOM 1865 O O . VAL A 1 270 ? -12.612 -4.395 14.043 1.00 93.31 270 VAL A O 1
ATOM 1868 N N . VAL A 1 271 ? -10.920 -5.849 14.359 1.00 95.31 271 VAL A N 1
ATOM 1869 C CA . VAL A 1 271 ? -10.337 -5.726 13.018 1.00 95.31 271 VAL A CA 1
ATOM 1870 C C . VAL A 1 271 ? -10.786 -6.931 12.199 1.00 95.31 271 VAL A C 1
ATOM 1872 O O . VAL A 1 271 ? -10.531 -8.070 12.581 1.00 95.31 271 VAL A O 1
ATOM 1875 N N . HIS A 1 272 ? -11.439 -6.681 11.071 1.00 95.94 272 HIS A N 1
ATOM 1876 C CA . HIS A 1 272 ? -11.718 -7.687 10.057 1.00 95.94 272 HIS A CA 1
ATOM 1877 C C . HIS A 1 272 ? -10.676 -7.555 8.951 1.00 95.94 272 HIS A C 1
ATOM 1879 O O . HIS A 1 272 ? -10.647 -6.543 8.245 1.00 95.94 272 HIS A O 1
ATOM 1885 N N . ALA A 1 273 ? -9.820 -8.564 8.828 1.00 97.00 273 ALA A N 1
ATOM 1886 C CA . ALA A 1 273 ? -8.787 -8.642 7.810 1.00 97.00 273 ALA A CA 1
ATOM 1887 C C . ALA A 1 273 ? -9.138 -9.733 6.789 1.00 97.00 273 ALA A C 1
ATOM 1889 O O . ALA A 1 273 ? -9.387 -10.880 7.151 1.00 97.00 273 ALA A O 1
ATOM 1890 N N . ASP A 1 274 ? -9.141 -9.363 5.513 1.00 97.75 274 ASP A N 1
ATOM 1891 C CA . ASP A 1 274 ? -9.159 -10.285 4.377 1.00 97.75 274 ASP A CA 1
ATOM 1892 C C . ASP A 1 274 ? -7.900 -10.001 3.563 1.00 97.75 274 ASP A C 1
ATOM 1894 O O . ASP A 1 274 ? -7.878 -9.097 2.728 1.00 97.75 274 ASP A O 1
ATOM 1898 N N . VAL A 1 275 ? -6.805 -10.672 3.923 1.00 98.19 275 VAL A N 1
ATOM 1899 C CA . VAL A 1 275 ? -5.468 -10.425 3.375 1.00 98.19 275 VAL A CA 1
ATOM 1900 C C . VAL A 1 275 ? -4.878 -11.728 2.867 1.00 98.19 275 VAL A C 1
ATOM 1902 O O . VAL A 1 275 ? -4.881 -12.746 3.557 1.00 98.19 275 VAL A O 1
ATOM 1905 N N . ARG A 1 276 ? -4.317 -11.676 1.659 1.00 97.88 276 ARG A N 1
ATOM 1906 C CA . ARG A 1 276 ? -3.622 -12.792 1.019 1.00 97.88 276 ARG A CA 1
ATOM 1907 C C . ARG A 1 276 ? -2.240 -12.372 0.533 1.00 97.88 276 ARG A C 1
ATOM 1909 O O . ARG A 1 276 ? -1.988 -11.201 0.245 1.00 97.88 276 ARG A O 1
ATOM 1916 N N . GLY A 1 277 ? -1.354 -13.356 0.438 1.00 96.94 277 GLY A N 1
ATOM 1917 C CA . GLY A 1 277 ? -0.022 -13.201 -0.132 1.00 96.94 277 GLY A CA 1
ATOM 1918 C C . GLY A 1 277 ? 0.061 -13.831 -1.514 1.00 96.94 277 GLY A C 1
ATOM 1919 O O . GLY A 1 277 ? -0.593 -14.839 -1.783 1.00 96.94 277 GLY A O 1
ATOM 1920 N N . GLU A 1 278 ? 0.878 -13.248 -2.380 1.00 96.81 278 GLU A N 1
ATOM 1921 C CA . GLU A 1 278 ? 1.173 -13.781 -3.707 1.00 96.81 278 GLU A CA 1
ATOM 1922 C C . GLU A 1 278 ? 2.652 -13.554 -4.022 1.00 96.81 278 GLU A C 1
ATOM 1924 O O . GLU A 1 278 ? 3.189 -12.492 -3.718 1.00 96.81 278 GLU A O 1
ATOM 1929 N N . VAL A 1 279 ? 3.320 -14.542 -4.619 1.00 97.00 279 VAL A N 1
ATOM 1930 C CA . VAL A 1 279 ? 4.705 -14.389 -5.082 1.00 97.00 279 VAL A CA 1
ATOM 1931 C C . VAL A 1 279 ? 4.682 -14.227 -6.593 1.00 97.00 279 VAL A C 1
ATOM 1933 O O . VAL A 1 279 ? 4.294 -15.149 -7.308 1.00 97.00 279 VAL A O 1
ATOM 1936 N N . VAL A 1 280 ? 5.104 -13.062 -7.080 1.00 95.56 280 VAL A N 1
ATOM 1937 C CA . VAL A 1 280 ? 5.151 -12.750 -8.514 1.00 95.56 280 VAL A CA 1
ATOM 1938 C C . VAL A 1 280 ? 6.574 -12.352 -8.864 1.00 95.56 280 VAL A C 1
ATOM 1940 O O . VAL A 1 280 ? 7.113 -11.415 -8.284 1.00 95.56 280 VAL A O 1
ATOM 1943 N N . LEU A 1 281 ? 7.192 -13.079 -9.803 1.00 92.50 281 LEU A N 1
ATOM 1944 C CA . LEU A 1 281 ? 8.589 -12.866 -10.212 1.00 92.50 281 LEU A CA 1
ATOM 1945 C C . LEU A 1 281 ? 9.541 -12.767 -8.999 1.00 92.50 281 LEU A C 1
ATOM 1947 O O . LEU A 1 281 ? 10.301 -11.814 -8.865 1.00 92.50 281 LEU A O 1
ATOM 1951 N N . GLY A 1 282 ? 9.405 -13.712 -8.061 1.00 92.81 282 GLY A N 1
ATOM 1952 C CA . GLY A 1 282 ? 10.237 -13.803 -6.855 1.00 92.81 282 GLY A CA 1
ATOM 1953 C C . GLY A 1 282 ? 10.099 -12.650 -5.850 1.00 92.81 282 GLY A C 1
ATOM 1954 O O . GLY A 1 282 ? 10.885 -12.570 -4.912 1.00 92.81 282 GLY A O 1
ATOM 1955 N N . ALA A 1 283 ? 9.127 -11.748 -6.002 1.00 95.81 283 ALA A N 1
ATOM 1956 C CA . ALA A 1 283 ? 8.785 -10.759 -4.982 1.00 95.81 283 ALA A CA 1
ATOM 1957 C C . ALA A 1 283 ? 7.522 -11.190 -4.228 1.00 95.81 283 ALA A C 1
ATOM 1959 O O . ALA A 1 283 ? 6.544 -11.626 -4.841 1.00 95.81 283 ALA A O 1
ATOM 1960 N N . ALA A 1 284 ? 7.540 -11.067 -2.899 1.00 97.94 284 ALA A N 1
ATOM 1961 C CA . ALA A 1 284 ? 6.392 -11.377 -2.058 1.00 97.94 284 ALA A CA 1
ATOM 1962 C C . ALA A 1 284 ? 5.485 -10.147 -1.923 1.00 97.94 284 ALA A C 1
ATOM 1964 O O . ALA A 1 284 ? 5.868 -9.114 -1.374 1.00 97.94 284 ALA A O 1
ATOM 1965 N N . HIS A 1 285 ? 4.256 -10.263 -2.408 1.00 98.31 285 HIS A N 1
ATOM 1966 C CA . HIS A 1 285 ? 3.259 -9.203 -2.410 1.00 98.31 285 HIS A CA 1
ATOM 1967 C C . HIS A 1 285 ? 2.145 -9.499 -1.409 1.00 98.31 285 HIS A C 1
ATOM 1969 O O . HIS A 1 285 ? 1.738 -10.648 -1.239 1.00 98.31 285 HIS A O 1
ATOM 1975 N N . VAL A 1 286 ? 1.630 -8.445 -0.776 1.00 98.25 286 VAL A N 1
ATOM 1976 C CA . VAL A 1 286 ? 0.474 -8.510 0.121 1.00 98.25 286 VAL A CA 1
ATOM 1977 C C . VAL A 1 286 ? -0.665 -7.720 -0.504 1.00 98.25 286 VAL A C 1
ATOM 1979 O O . VAL A 1 286 ? -0.466 -6.598 -0.967 1.00 98.25 286 VAL A O 1
ATOM 1982 N N . VAL A 1 287 ? -1.858 -8.305 -0.522 1.00 98.69 287 VAL A N 1
ATOM 1983 C CA . VAL A 1 287 ? -3.059 -7.654 -1.040 1.00 98.69 287 VAL A CA 1
ATOM 1984 C C . VAL A 1 287 ? -4.268 -8.013 -0.188 1.00 98.69 287 VAL A C 1
ATOM 1986 O O . VAL A 1 287 ? -4.400 -9.155 0.253 1.00 98.69 287 VAL A O 1
ATOM 1989 N N . GLY A 1 288 ? -5.156 -7.054 0.052 1.00 98.25 288 GLY A N 1
ATOM 1990 C CA . GLY A 1 288 ? -6.362 -7.314 0.827 1.00 98.25 288 GLY A CA 1
ATOM 1991 C C . GLY A 1 288 ? -6.979 -6.081 1.456 1.00 98.25 288 GLY A C 1
ATOM 1992 O O . GLY A 1 288 ? -6.634 -4.953 1.111 1.00 98.25 288 GLY A O 1
ATOM 1993 N N . THR A 1 289 ? -7.879 -6.293 2.407 1.00 98.25 289 THR A N 1
ATOM 1994 C CA . THR A 1 289 ? -8.546 -5.214 3.137 1.00 98.25 289 THR A CA 1
ATOM 1995 C C . THR A 1 289 ? -8.487 -5.406 4.637 1.00 98.25 289 THR A C 1
ATOM 1997 O O . THR A 1 289 ? -8.612 -6.526 5.126 1.00 98.25 289 THR A O 1
ATOM 2000 N N . TRP A 1 290 ? -8.375 -4.294 5.356 1.00 97.75 290 TRP A N 1
ATOM 2001 C CA . TRP A 1 290 ? -8.687 -4.193 6.777 1.00 97.75 290 TRP A CA 1
ATOM 2002 C C . TRP A 1 290 ? -9.916 -3.306 6.955 1.00 97.75 290 TRP A C 1
ATOM 2004 O O . TRP A 1 290 ? -10.023 -2.248 6.337 1.00 97.75 290 TRP A O 1
ATOM 2014 N N . SER A 1 291 ? -10.827 -3.695 7.837 1.00 95.56 291 SER A N 1
ATOM 2015 C CA . SER A 1 291 ? -11.917 -2.832 8.293 1.00 95.56 291 SER A CA 1
ATOM 2016 C C . SER A 1 291 ? -12.099 -2.955 9.798 1.00 95.56 291 SER A C 1
ATOM 2018 O O . SER A 1 291 ? -11.751 -3.977 10.387 1.00 95.56 291 SER A O 1
ATOM 2020 N N . THR A 1 292 ? -12.600 -1.902 10.443 1.00 93.38 292 THR A N 1
ATOM 2021 C CA . THR A 1 292 ? -12.813 -1.905 11.894 1.00 93.38 292 THR A CA 1
ATOM 2022 C C . THR A 1 292 ? -14.269 -1.705 12.255 1.00 93.38 292 THR A C 1
ATOM 2024 O O . THR A 1 292 ? -14.882 -0.737 11.815 1.00 93.38 292 THR A O 1
ATOM 2027 N N . THR A 1 293 ? -14.818 -2.569 13.101 1.00 90.94 293 THR A N 1
ATOM 2028 C CA . THR A 1 293 ? -16.184 -2.454 13.625 1.00 90.94 293 THR A CA 1
ATOM 2029 C C . THR A 1 293 ? -16.137 -2.200 15.126 1.00 90.94 293 THR A C 1
ATOM 2031 O O . THR A 1 293 ? -15.318 -2.764 15.857 1.00 90.94 293 THR A O 1
ATOM 2034 N N . ALA A 1 294 ? -16.990 -1.286 15.591 1.00 84.00 294 ALA A N 1
ATOM 2035 C CA . ALA A 1 294 ? -17.202 -1.118 17.021 1.00 84.00 294 ALA A CA 1
ATOM 2036 C C . ALA A 1 294 ? -17.936 -2.358 17.559 1.00 84.00 294 ALA A C 1
ATOM 2038 O O . ALA A 1 294 ? -18.753 -2.931 16.831 1.00 84.00 294 ALA A O 1
ATOM 2039 N N . PRO A 1 295 ? -17.673 -2.775 18.807 1.00 80.38 295 PRO A N 1
ATOM 2040 C CA . PRO A 1 295 ? -18.441 -3.848 19.414 1.00 80.38 295 PRO A CA 1
ATOM 2041 C C . PRO A 1 295 ? -19.913 -3.438 19.473 1.00 80.38 295 PRO A C 1
ATOM 2043 O O . PRO A 1 295 ? -20.234 -2.285 19.770 1.00 80.38 295 PRO A O 1
ATOM 2046 N N . VAL A 1 296 ? -20.808 -4.383 19.189 1.00 77.31 296 VAL A N 1
ATOM 2047 C CA . VAL A 1 296 ? -22.238 -4.180 19.414 1.00 77.31 296 VAL A CA 1
ATOM 2048 C C . VAL A 1 296 ? -22.422 -4.070 20.924 1.00 77.31 296 VAL A C 1
ATOM 2050 O O . VAL A 1 296 ? -22.265 -5.056 21.640 1.00 77.31 296 VAL A O 1
ATOM 2053 N N . THR A 1 297 ? -22.701 -2.870 21.429 1.00 72.88 297 THR A N 1
ATOM 2054 C CA . THR A 1 297 ? -23.238 -2.728 22.781 1.00 72.88 297 THR A CA 1
ATOM 2055 C C . THR A 1 297 ? -24.612 -3.376 22.767 1.00 72.88 297 THR A C 1
ATOM 2057 O O . THR A 1 297 ? -25.552 -2.822 22.203 1.00 72.88 297 THR A O 1
ATOM 2060 N N . GLU A 1 298 ? -24.718 -4.583 23.324 1.00 71.00 298 GLU A N 1
ATOM 2061 C CA . GLU A 1 298 ? -26.012 -5.125 23.723 1.00 71.00 298 GLU A CA 1
ATOM 2062 C C . GLU A 1 298 ? -26.570 -4.168 24.778 1.00 71.00 298 GLU A C 1
ATOM 2064 O O . GLU A 1 298 ? -26.172 -4.207 25.944 1.00 71.00 298 GLU A O 1
ATOM 2069 N N . ASP A 1 299 ? -27.426 -3.238 24.349 1.00 60.28 299 ASP A N 1
ATOM 2070 C CA . ASP A 1 299 ? -28.207 -2.419 25.264 1.00 60.28 299 ASP A CA 1
ATOM 2071 C C . ASP A 1 299 ? -29.027 -3.381 26.127 1.00 60.28 299 ASP A C 1
ATOM 2073 O O . ASP A 1 299 ? -29.933 -4.064 25.644 1.00 60.28 299 ASP A O 1
ATOM 2077 N N . GLY A 1 300 ? -28.634 -3.489 27.397 1.00 57.75 300 GLY A N 1
ATOM 2078 C CA . GLY A 1 300 ? -29.262 -4.372 28.367 1.00 57.75 300 GLY A CA 1
ATOM 2079 C C . GLY A 1 300 ? -30.751 -4.064 28.486 1.00 57.75 300 GLY A C 1
ATOM 2080 O O . GLY A 1 300 ? -31.130 -2.988 28.948 1.00 57.75 300 GLY A O 1
ATOM 2081 N N . THR A 1 301 ? -31.570 -5.023 28.056 1.00 50.25 301 THR A N 1
ATOM 2082 C CA . THR A 1 301 ? -33.009 -5.117 28.345 1.00 50.25 301 THR A CA 1
ATOM 2083 C C . THR A 1 301 ? -33.287 -5.281 29.828 1.00 50.25 301 THR A C 1
ATOM 2085 O O . THR A 1 301 ? -32.562 -6.088 30.458 1.00 50.25 301 THR A O 1
#

Foldseek 3Di:
DAKEWEAELDPLLFALPVPPDSLCVVSNVQSLVSQLCLVCDPPPPDDVDQPDQPALAEEEEEFAFAQPDDFDKDKDFFKEWLDPVVVPDHQVSTPDHTDIAGAQADDPPVCVVVPTDYDYTGSSQSSVRSSCVVSNPDYYYIYMHGYHAQDDLLVVLLVLLLVQLVCLQVLNRRVHHPPDSSHNHHYRYYQYWFQFQQQDDLGPDDHDPCRVVRLVLLQVLQQQVDPVSLVCLSRDDRVVRRVRVTRRSSSVSSVSSNVVSVCVVAPPKDKHWDKDWDQGSSTIGITTMIDIDHDPPPPDD

Solvent-accessible surface area (backbone atoms only — not comparable to full-atom values): 15498 Å² total; per-residue (Å²): 101,45,22,24,11,35,24,50,38,55,63,57,57,42,62,31,66,57,54,94,48,67,87,35,52,68,61,30,54,46,31,38,49,17,44,42,47,22,72,61,46,90,60,84,81,74,64,97,62,78,68,62,70,84,56,71,40,44,41,34,38,29,14,40,34,52,63,88,46,73,70,44,80,44,78,50,64,41,37,36,32,35,47,46,50,93,79,74,40,57,64,90,55,36,71,53,84,68,48,74,44,68,20,30,44,45,68,54,74,67,38,69,72,73,50,70,70,73,40,68,58,39,58,24,44,16,44,52,45,48,41,36,55,74,56,54,61,76,53,50,36,39,38,36,29,42,22,15,61,62,62,73,69,42,59,70,39,17,51,48,16,28,47,55,46,50,37,30,57,67,24,55,60,46,80,55,39,74,96,60,90,52,58,60,25,56,44,25,37,41,34,20,18,22,39,23,31,12,37,40,87,62,15,89,38,80,58,41,93,62,30,60,63,50,41,52,50,52,48,52,26,57,28,52,44,42,74,68,30,46,51,50,64,54,66,51,56,23,64,60,34,49,76,36,49,26,45,22,57,62,29,49,27,21,51,51,18,29,50,52,52,53,33,80,78,32,82,69,50,43,56,50,39,53,48,51,74,48,75,55,70,21,24,35,32,38,34,17,32,41,36,40,44,72,60,82,77,76,76,82,127

Nearest PDB structures (foldseek):
  1i7f-assembly1_A-2  TM=5.048E-01  e=1.803E+00  Escherichia coli
  1hw7-assembly1_A-2  TM=3.598E-01  e=3.250E+00  Escherichia coli
  7xly-assembly1_A  TM=4.074E-01  e=5.206E+00  Mycobacterium tuberculosis H37Rv
  7xly-assembly1_C  TM=3.488E-01  e=4.908E+00  Mycobacterium tuberculosis H37Rv
  7xly-assembly1_D  TM=3.630E-01  e=6.212E+00  Mycobacterium tuberculosis H37Rv

Organism: NCBI:txid266130

Mean predicted aligned error: 5.6 Å

Sequence (301 aa):
MLSAALVPDTALLVPGVSGAASAAADLRAAALAAVRTAIRGSDERASDEPIAAEVDRTVVVVAPGDPRASACVRERSGVLRASLAPVGVPDGLLGRPVPVVVAGGALDDDQARTGPTEAVPAVATSVALHLLDEAGWTGGLRVIEIDGPPTGDGSDLRRLGAALVHDARQGAAPHGAFSGDAAAGQPVLVVVGSASGRHGPDAPLADDPRATGVDAAVLADLASGDDAARARLAGWDAAQAHALACTGWGPWQVLLGAVDAMRDGAPGLVVHADVRGEVVLGAAHVVGTWSTTAPVTEDGT

Secondary structure (DSSP, 8-state):
--EEEEE---GGGSTTTTTTS-TTHHHHHHHHHHHHHHHHTT-----SS---TTS--EEEEEEE--TTS-SEEEEE-EEEE---GGGT--GGGSSSPPPEEEESSSPPHHHHHH----B---HHHHHHHHHHHHTT--SEEEEEEEESS--TTSHHHHHHHHHHHHHHHTT---TT--SS----PPPEEEEE--S-S-SSTTSSS---TTHHHHHHHHHHHHHH--HHHHHHHHT--HHHHHHTT-TTHHHHHHHHHHHHHHHHTSTTPEEEEEEEEEEETTEEEEEEEEEEE--------

Radius of gyration: 18.66 Å; Cα contacts (8 Å, |Δi|>4): 691; chains: 1; bounding box: 53×50×53 Å

pLDDT: mean 89.14, std 14.33, range [41.28, 98.81]